Protein AF-A0A496QQC3-F1 (afdb_monomer_lite)

Secondary structure (DSSP, 8-state):
-B-TTT--B--TT-SB-TTT--BSS--EE-TTT-PEEPTT-SB-TTT--B-SS-------------SSSHHHHHHHHHHHHHHHHHHHHHHTTS--------------------------HHHHHHHTTBB-TTSS--SBTTT----STT-HHHHHHHHHHHHHTT--HHHHHHHHHHHH--B---

Radius of gyration: 29.33 Å; chains: 1; bounding box: 50×49×90 Å

Structure (mmCIF, N/CA/C/O backbone):
data_AF-A0A496QQC3-F1
#
_entry.id   AF-A0A496QQC3-F1
#
loop_
_atom_site.group_PDB
_atom_site.id
_atom_site.type_symbol
_atom_site.label_atom_id
_atom_site.label_alt_id
_atom_site.label_comp_id
_atom_site.label_asym_id
_atom_site.label_entity_id
_atom_site.label_seq_id
_atom_site.pdbx_PDB_ins_code
_atom_site.Cartn_x
_atom_site.Cartn_y
_atom_site.Cartn_z
_atom_site.occupancy
_atom_site.B_iso_or_equiv
_atom_site.auth_seq_id
_atom_site.auth_comp_id
_atom_site.auth_asym_id
_atom_site.auth_atom_id
_atom_site.pdbx_PDB_model_num
ATOM 1 N N . MET A 1 1 ? 17.497 4.041 -35.145 1.00 81.69 1 MET A N 1
ATOM 2 C CA . MET A 1 1 ? 17.771 4.642 -33.819 1.00 81.69 1 MET A CA 1
ATOM 3 C C . MET A 1 1 ? 19.044 4.068 -33.201 1.00 81.69 1 MET A C 1
ATOM 5 O O . MET A 1 1 ? 19.323 2.887 -33.373 1.00 81.69 1 MET A O 1
ATOM 9 N N . LYS A 1 2 ? 19.831 4.883 -32.488 1.00 88.06 2 LYS A N 1
ATOM 10 C CA . LYS A 1 2 ? 21.071 4.438 -31.827 1.00 88.06 2 LYS A CA 1
ATOM 11 C C . LYS A 1 2 ? 20.763 3.834 -30.452 1.00 88.06 2 LYS A C 1
ATOM 13 O O . LYS A 1 2 ? 20.045 4.443 -29.661 1.00 88.06 2 LYS A O 1
ATOM 18 N N . CYS A 1 3 ? 21.299 2.650 -30.162 1.00 87.31 3 CYS A N 1
ATOM 19 C CA . CYS A 1 3 ? 21.164 2.016 -28.854 1.00 87.31 3 CYS A CA 1
ATOM 20 C C . CYS A 1 3 ? 21.903 2.841 -27.793 1.00 87.31 3 CYS A C 1
ATOM 22 O O . CYS A 1 3 ? 23.097 3.098 -27.933 1.00 87.31 3 CYS A O 1
ATOM 24 N N . LYS A 1 4 ? 21.219 3.214 -26.706 1.00 83.56 4 LYS A N 1
ATOM 25 C CA . LYS A 1 4 ? 21.826 3.975 -25.599 1.00 83.56 4 LYS A CA 1
ATOM 26 C C . LYS A 1 4 ? 22.771 3.144 -24.724 1.00 83.56 4 LYS A C 1
ATOM 28 O O . LYS A 1 4 ? 23.543 3.721 -23.974 1.00 83.56 4 LYS A O 1
ATOM 33 N N . HIS A 1 5 ? 22.704 1.814 -24.814 1.00 85.00 5 HIS A N 1
ATOM 34 C CA . HIS A 1 5 ? 23.526 0.914 -24.004 1.00 85.00 5 HIS A CA 1
ATOM 35 C C . HIS A 1 5 ? 24.844 0.524 -24.675 1.00 85.00 5 HIS A C 1
ATOM 37 O O . HIS A 1 5 ? 25.868 0.509 -24.011 1.00 85.00 5 HIS A O 1
ATOM 43 N N . CYS A 1 6 ? 24.828 0.198 -25.972 1.00 90.88 6 CYS A N 1
ATOM 44 C 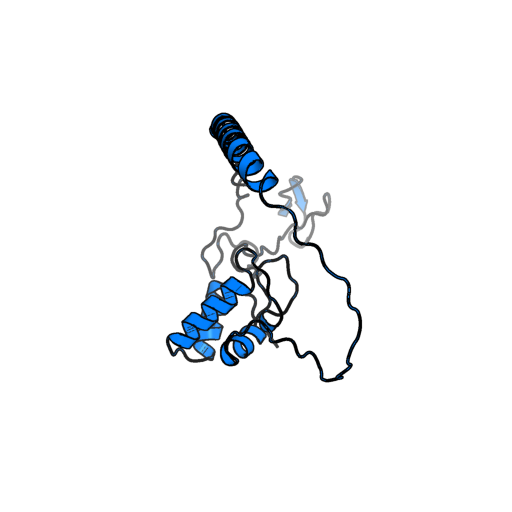CA . CYS A 1 6 ? 26.021 -0.275 -26.691 1.00 90.88 6 CYS A CA 1
ATOM 45 C C . CYS A 1 6 ? 26.372 0.566 -27.926 1.00 90.88 6 CYS A C 1
ATOM 47 O O . CYS A 1 6 ? 27.288 0.227 -28.662 1.00 90.88 6 CYS A O 1
ATOM 49 N N . GLY A 1 7 ? 25.613 1.626 -28.221 1.00 89.88 7 GLY A N 1
ATOM 50 C CA . GLY A 1 7 ? 25.891 2.523 -29.344 1.00 89.88 7 GLY A CA 1
ATOM 51 C C . GLY A 1 7 ? 25.537 1.987 -30.736 1.00 89.88 7 GLY A C 1
ATOM 52 O O . GLY A 1 7 ? 25.603 2.753 -31.693 1.00 89.88 7 GLY A O 1
ATOM 53 N N . THR A 1 8 ? 25.118 0.726 -30.875 1.00 95.56 8 THR A N 1
ATOM 54 C CA . THR A 1 8 ? 24.757 0.130 -32.172 1.00 95.56 8 THR A CA 1
ATOM 55 C C . THR A 1 8 ? 23.586 0.864 -32.830 1.00 95.56 8 THR A C 1
ATOM 57 O O . THR A 1 8 ? 22.586 1.182 -32.180 1.00 95.56 8 THR A O 1
ATOM 60 N N . ILE A 1 9 ? 23.687 1.107 -34.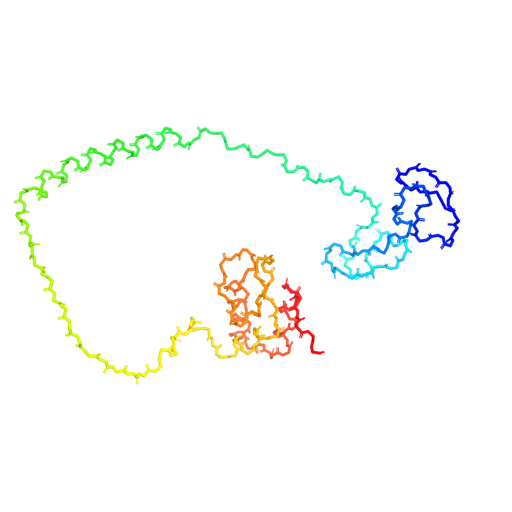137 1.00 94.12 9 ILE A N 1
ATOM 61 C CA . ILE A 1 9 ? 22.604 1.675 -34.946 1.00 94.12 9 ILE A CA 1
ATOM 62 C C . ILE A 1 9 ? 21.625 0.554 -35.315 1.00 94.12 9 ILE A C 1
ATOM 64 O O . ILE A 1 9 ? 21.993 -0.437 -35.946 1.00 94.12 9 ILE A O 1
ATOM 68 N N . ASN A 1 10 ? 20.375 0.720 -34.896 1.00 91.31 10 ASN A N 1
ATOM 69 C CA . ASN A 1 10 ? 19.265 -0.196 -35.144 1.00 91.31 10 ASN A CA 1
ATOM 70 C C . ASN A 1 10 ? 18.215 0.468 -36.043 1.00 91.31 10 ASN A C 1
ATOM 72 O O . ASN A 1 10 ? 18.197 1.699 -36.174 1.00 91.31 10 ASN A O 1
ATOM 76 N N . SER A 1 11 ? 17.324 -0.322 -36.635 1.00 89.88 11 SER A N 1
ATOM 77 C CA . SER A 1 11 ? 16.169 0.184 -37.378 1.00 89.88 11 SER A CA 1
ATOM 78 C C . SER A 1 11 ? 15.200 0.919 -36.445 1.00 89.88 11 SER A C 1
ATOM 80 O O . SER A 1 11 ? 15.203 0.718 -35.232 1.00 89.88 11 SER A O 1
ATOM 82 N N . SER A 1 12 ? 14.368 1.809 -36.987 1.00 77.44 12 SER A N 1
ATOM 83 C CA . SER A 1 12 ? 13.296 2.469 -36.222 1.00 77.44 12 SER A CA 1
ATOM 84 C C . SER A 1 12 ? 12.167 1.511 -35.820 1.00 77.44 12 SER A C 1
ATOM 86 O O . SER A 1 12 ? 11.392 1.839 -34.927 1.00 77.44 12 SER A O 1
ATOM 88 N N . LYS A 1 13 ? 12.085 0.335 -36.457 1.00 80.19 13 LYS A N 1
ATOM 89 C CA . LYS A 1 13 ? 11.091 -0.713 -36.170 1.00 80.19 13 LYS A CA 1
ATOM 90 C C . LYS A 1 13 ? 11.559 -1.727 -35.114 1.00 80.19 13 LYS A C 1
ATOM 92 O O . LYS A 1 13 ? 10.750 -2.514 -34.628 1.00 80.19 13 LYS A O 1
ATOM 97 N N . ASP A 1 14 ? 12.842 -1.717 -34.751 1.00 81.81 14 ASP A N 1
ATOM 98 C CA . ASP A 1 14 ? 13.416 -2.715 -33.848 1.00 81.81 14 ASP A CA 1
ATOM 99 C C . ASP A 1 14 ? 12.979 -2.454 -32.399 1.00 81.81 14 ASP A C 1
ATOM 101 O O . ASP A 1 14 ? 13.198 -1.375 -31.846 1.00 81.81 14 ASP A O 1
ATOM 105 N N . ARG A 1 15 ? 12.384 -3.464 -31.750 1.00 80.94 15 ARG A N 1
ATOM 106 C CA . ARG A 1 15 ? 12.013 -3.389 -30.323 1.00 80.94 15 ARG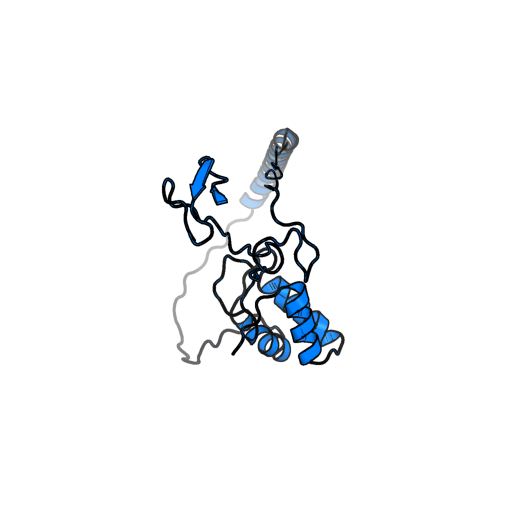 A CA 1
ATOM 107 C C . ARG A 1 15 ? 13.206 -3.598 -29.390 1.00 80.94 15 ARG A C 1
ATOM 109 O O . ARG A 1 15 ? 13.223 -3.036 -28.295 1.00 80.94 15 ARG A O 1
ATOM 116 N N . TYR A 1 16 ? 14.209 -4.351 -29.836 1.00 88.81 16 TYR A N 1
ATOM 117 C CA . TYR A 1 16 ? 15.415 -4.704 -29.087 1.00 88.81 16 TYR A CA 1
ATOM 118 C C . TYR A 1 16 ? 16.659 -4.456 -29.934 1.00 88.81 16 TYR A C 1
ATOM 120 O O . TYR A 1 16 ? 16.610 -4.494 -31.160 1.00 88.81 16 TYR A O 1
ATOM 128 N N . CYS A 1 17 ? 17.782 -4.176 -29.280 1.00 92.06 17 CYS A N 1
ATOM 129 C CA . CYS A 1 17 ? 19.044 -3.936 -29.956 1.00 92.06 17 CYS A CA 1
ATOM 130 C C . CYS A 1 17 ? 19.554 -5.237 -30.571 1.00 92.06 17 CYS A C 1
ATOM 132 O O . CYS A 1 17 ? 19.789 -6.199 -29.843 1.00 92.06 17 CYS A O 1
ATOM 134 N N . LYS A 1 18 ? 19.823 -5.230 -31.878 1.00 94.44 18 LYS A N 1
ATOM 135 C CA . LYS A 1 18 ? 20.334 -6.398 -32.610 1.00 94.44 18 LYS A CA 1
ATOM 136 C C . LYS A 1 18 ? 21.712 -6.885 -32.147 1.00 94.44 18 LYS A C 1
ATOM 138 O O . LYS A 1 18 ? 22.118 -7.975 -32.509 1.00 94.44 18 LYS A O 1
ATOM 143 N N . ASN A 1 19 ? 22.436 -6.063 -31.385 1.00 95.19 19 ASN A N 1
ATOM 144 C CA . ASN A 1 19 ? 23.765 -6.397 -30.874 1.00 95.19 19 ASN A CA 1
ATOM 145 C C . ASN A 1 19 ? 23.748 -6.802 -29.392 1.00 95.19 19 ASN A C 1
ATOM 147 O O . ASN A 1 19 ? 24.321 -7.813 -29.024 1.00 95.19 19 ASN A O 1
ATOM 151 N N . CYS A 1 20 ? 23.088 -6.029 -28.521 1.00 91.38 20 CYS A N 1
ATOM 152 C CA . CYS A 1 20 ? 23.134 -6.268 -27.070 1.00 91.38 20 CYS A CA 1
ATOM 153 C C . CYS A 1 20 ? 21.829 -6.809 -26.466 1.00 91.38 20 CYS A C 1
ATOM 155 O O . CYS A 1 20 ? 21.738 -6.941 -25.247 1.00 91.38 20 CYS A O 1
ATOM 157 N N . GLY A 1 21 ? 20.787 -7.027 -27.273 1.00 86.75 21 GLY A N 1
ATOM 158 C CA . GLY A 1 21 ? 19.497 -7.578 -26.839 1.00 86.75 21 GLY A CA 1
ATOM 159 C C . GLY A 1 21 ? 18.640 -6.662 -25.956 1.00 86.75 21 GLY A C 1
ATOM 160 O O . GLY A 1 21 ? 17.491 -6.982 -25.674 1.00 86.75 21 GLY A O 1
ATOM 161 N N . LYS A 1 22 ? 19.145 -5.499 -25.520 1.00 83.1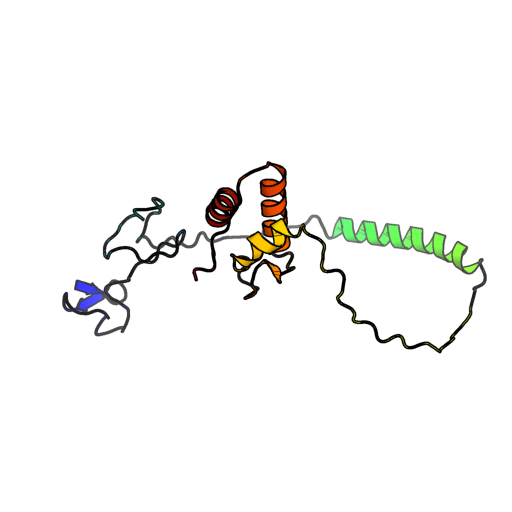9 22 LYS A N 1
ATOM 162 C CA . LYS A 1 22 ? 18.392 -4.577 -24.651 1.00 83.19 22 LYS A CA 1
ATOM 163 C C . LYS A 1 22 ? 17.268 -3.860 -25.411 1.00 83.19 22 LYS A C 1
ATOM 165 O O . LYS A 1 22 ? 17.462 -3.518 -26.581 1.00 83.19 22 LYS A O 1
ATOM 170 N N . PRO A 1 23 ? 16.119 -3.585 -24.767 1.00 83.00 23 PRO A N 1
ATOM 171 C CA . PRO A 1 23 ? 14.994 -2.919 -25.412 1.00 83.00 23 PRO A CA 1
ATOM 172 C C . PRO A 1 23 ? 15.384 -1.515 -25.880 1.00 83.00 23 PRO A C 1
ATOM 174 O O . PRO A 1 23 ? 15.985 -0.731 -25.146 1.00 83.00 23 PRO A O 1
ATOM 177 N N . LEU A 1 24 ? 15.041 -1.206 -27.125 1.00 81.31 24 LEU A N 1
ATOM 178 C CA . LEU A 1 24 ? 15.293 0.086 -27.760 1.00 81.31 24 LEU A CA 1
ATOM 179 C C . LEU A 1 24 ? 14.198 1.097 -27.414 1.00 81.31 24 LEU A C 1
ATOM 181 O O . LEU A 1 24 ? 14.491 2.269 -27.174 1.00 81.31 24 LEU A O 1
ATOM 185 N N . SER A 1 25 ? 12.965 0.612 -27.294 1.00 69.62 25 SER A N 1
ATOM 186 C CA . SER A 1 25 ? 11.818 1.363 -26.796 1.00 69.62 25 SER A CA 1
ATOM 187 C C . SER A 1 25 ? 11.451 0.819 -25.426 1.00 69.62 25 SER A C 1
ATOM 189 O O . SER A 1 25 ? 10.653 -0.109 -25.302 1.00 69.62 25 SER A O 1
ATOM 191 N N . ALA A 1 26 ? 12.061 1.372 -24.379 1.00 64.06 26 ALA A N 1
ATOM 192 C CA . ALA A 1 26 ? 11.583 1.124 -23.030 1.00 64.06 26 ALA A CA 1
ATOM 193 C C . ALA A 1 26 ? 10.151 1.669 -22.953 1.00 64.06 26 ALA A C 1
ATOM 195 O O . ALA A 1 26 ? 9.948 2.881 -23.001 1.00 64.06 26 ALA A O 1
ATOM 196 N N . LYS A 1 27 ? 9.153 0.781 -22.870 1.00 63.38 27 LYS A N 1
ATOM 197 C CA . LYS A 1 27 ? 7.876 1.132 -22.247 1.00 63.38 27 LYS A CA 1
ATOM 198 C C . LYS A 1 27 ? 8.249 1.635 -20.864 1.00 63.38 27 LYS A C 1
ATOM 200 O O . LYS A 1 27 ? 8.740 0.860 -20.046 1.00 63.38 27 LYS A O 1
ATOM 205 N N . VAL A 1 28 ? 8.174 2.946 -20.664 1.00 68.81 28 VAL A N 1
ATOM 206 C CA . VAL A 1 28 ? 8.653 3.518 -19.417 1.00 68.81 28 VAL A CA 1
ATOM 207 C C . VAL A 1 28 ? 7.508 3.490 -18.438 1.00 68.81 28 VAL A C 1
ATOM 209 O O . VAL A 1 28 ? 6.503 4.166 -18.620 1.00 68.81 28 VAL A O 1
ATOM 212 N N . THR A 1 29 ? 7.657 2.674 -17.413 1.00 75.94 29 THR A N 1
ATOM 213 C CA . THR A 1 29 ? 6.704 2.627 -16.320 1.00 75.94 29 THR A CA 1
ATOM 214 C C . THR A 1 29 ? 7.006 3.765 -15.355 1.00 75.94 29 THR A C 1
ATOM 216 O O . THR A 1 29 ? 8.160 3.974 -14.975 1.00 75.94 29 THR A O 1
ATOM 219 N N . CYS A 1 30 ? 5.985 4.529 -14.971 1.00 80.19 30 CYS A N 1
ATOM 220 C CA . CYS A 1 30 ? 6.162 5.575 -13.971 1.00 80.19 30 CYS A CA 1
ATOM 221 C C . CYS A 1 30 ? 6.551 4.939 -12.624 1.00 80.19 30 CYS A C 1
ATOM 223 O O . CYS A 1 30 ? 5.792 4.104 -12.139 1.00 80.19 30 CYS A O 1
ATOM 225 N N . PRO A 1 31 ? 7.659 5.334 -11.970 1.00 75.56 31 PRO A N 1
ATOM 226 C CA . PRO A 1 31 ? 8.056 4.741 -10.690 1.00 75.56 31 PRO A CA 1
ATOM 227 C C . PRO A 1 31 ? 7.033 5.009 -9.579 1.00 75.56 31 PRO A C 1
ATOM 229 O O . PRO A 1 31 ? 6.880 4.192 -8.683 1.00 75.56 31 PRO A O 1
ATOM 232 N N . ASN A 1 32 ? 6.306 6.126 -9.668 1.00 76.19 32 ASN A N 1
ATOM 233 C CA . ASN A 1 32 ? 5.337 6.521 -8.648 1.00 76.19 32 ASN A CA 1
ATOM 234 C C . ASN A 1 32 ? 3.946 5.894 -8.851 1.00 76.19 32 ASN A C 1
ATOM 236 O O . ASN A 1 32 ? 3.244 5.591 -7.903 1.00 76.19 32 ASN A O 1
ATOM 240 N N . TRP A 1 33 ? 3.540 5.683 -10.107 1.00 76.12 33 TRP A N 1
ATOM 241 C CA . TRP A 1 33 ? 2.160 5.304 -10.448 1.00 76.12 33 TRP A CA 1
ATOM 242 C C . TRP A 1 33 ? 2.057 3.950 -11.153 1.00 76.12 33 TRP A C 1
ATOM 244 O O . TRP A 1 33 ? 0.968 3.517 -11.509 1.00 76.12 33 TRP A O 1
ATOM 254 N N . LYS A 1 34 ? 3.202 3.316 -11.437 1.00 80.25 34 LYS A N 1
ATOM 255 C CA . LYS A 1 34 ? 3.371 2.027 -12.127 1.00 80.25 34 LYS A CA 1
ATOM 256 C C . LYS A 1 34 ? 2.611 1.866 -13.459 1.00 80.25 34 LYS A C 1
ATOM 258 O O . LYS A 1 34 ? 2.612 0.786 -14.042 1.00 80.25 34 LYS A O 1
ATOM 263 N N . LYS A 1 35 ? 2.041 2.943 -14.015 1.00 75.25 35 LYS A N 1
ATOM 264 C CA . LYS A 1 35 ? 1.421 2.944 -15.346 1.00 75.25 35 LYS A CA 1
ATOM 265 C C . LYS A 1 35 ? 2.466 3.054 -16.447 1.00 75.25 35 LYS A C 1
ATOM 267 O O . LYS A 1 35 ? 3.456 3.781 -16.325 1.00 75.25 35 LYS A O 1
ATOM 272 N N . THR A 1 36 ? 2.212 2.333 -17.535 1.00 78.31 36 THR A N 1
ATOM 273 C CA . THR A 1 36 ? 3.017 2.403 -18.756 1.00 78.31 36 THR A CA 1
ATOM 274 C C . THR A 1 36 ? 2.801 3.760 -19.416 1.00 78.31 36 THR A C 1
ATOM 276 O O . THR A 1 36 ? 1.675 4.107 -19.764 1.00 78.31 36 THR A O 1
ATOM 279 N N . LEU A 1 37 ? 3.875 4.524 -19.592 1.00 76.38 37 LEU A N 1
ATOM 280 C CA . LEU A 1 37 ? 3.842 5.814 -20.269 1.00 76.38 37 LEU A CA 1
ATOM 281 C C . LEU A 1 37 ? 4.082 5.651 -21.774 1.00 76.38 37 LEU A C 1
ATOM 283 O O . LEU A 1 37 ? 4.788 4.721 -22.193 1.00 76.38 37 LEU A O 1
ATOM 287 N N . PRO A 1 38 ? 3.543 6.571 -22.596 1.00 66.75 38 PRO A N 1
ATOM 288 C CA . PRO A 1 38 ? 3.819 6.574 -24.019 1.00 66.75 38 PRO A CA 1
ATOM 289 C C . PRO A 1 38 ? 5.326 6.741 -24.288 1.00 66.75 38 PRO A C 1
ATOM 291 O O . PRO A 1 38 ? 6.041 7.406 -23.522 1.00 66.75 38 PRO A O 1
ATOM 294 N N . PRO A 1 39 ? 5.838 6.128 -25.368 1.00 65.06 39 PRO A N 1
ATOM 295 C CA . PRO A 1 39 ? 7.254 6.181 -25.707 1.00 65.06 39 PRO A CA 1
ATOM 296 C C . PRO A 1 39 ? 7.703 7.634 -25.924 1.00 65.06 39 PRO A C 1
ATOM 298 O O . PRO A 1 39 ? 7.073 8.385 -26.658 1.00 65.06 39 PRO A O 1
ATOM 301 N N . GLY A 1 40 ? 8.805 8.033 -25.279 1.00 65.94 40 GLY A N 1
ATOM 302 C CA . GLY A 1 40 ? 9.370 9.386 -25.403 1.00 65.94 40 GLY A CA 1
ATOM 303 C C . GLY A 1 40 ? 8.898 10.407 -24.358 1.00 65.94 40 GLY A C 1
ATOM 304 O O . GLY A 1 40 ? 9.369 11.545 -24.376 1.00 65.94 40 GLY A O 1
ATOM 305 N N . SER A 1 41 ? 8.036 10.013 -23.417 1.00 70.19 41 SER A N 1
ATOM 306 C CA . SER A 1 41 ? 7.589 10.875 -22.314 1.00 70.19 41 SER A CA 1
ATOM 307 C C . SER A 1 41 ? 8.763 11.331 -21.434 1.00 70.19 41 SER A C 1
ATOM 309 O O . SER A 1 41 ? 9.449 10.506 -20.833 1.00 70.19 41 SER A O 1
ATOM 311 N N . LYS A 1 42 ? 8.989 12.651 -21.334 1.00 74.56 42 LYS A N 1
ATOM 312 C CA . LYS A 1 42 ? 9.982 13.259 -20.416 1.00 74.56 42 LYS A CA 1
ATOM 313 C C . LYS A 1 42 ? 9.456 13.396 -18.982 1.00 74.56 42 LYS A C 1
ATOM 315 O O . LYS A 1 42 ? 10.240 13.567 -18.050 1.00 74.56 42 LYS A O 1
ATOM 320 N N . PHE A 1 43 ? 8.137 13.347 -18.819 1.00 83.00 43 PHE A N 1
ATOM 321 C CA . PHE A 1 43 ? 7.415 13.497 -17.561 1.00 83.00 43 PHE A CA 1
ATOM 322 C C . PHE A 1 43 ? 6.197 12.568 -17.570 1.00 83.00 43 PHE A C 1
ATOM 324 O O . PHE A 1 43 ? 5.675 12.253 -18.639 1.00 83.00 43 PHE A O 1
ATOM 331 N N . CYS A 1 44 ? 5.745 12.131 -16.399 1.00 84.56 44 CYS A N 1
ATOM 332 C CA . CYS A 1 44 ? 4.481 11.420 -16.253 1.00 84.56 44 CYS A CA 1
ATOM 333 C C . CYS A 1 44 ? 3.315 12.407 -16.368 1.00 84.56 44 CYS A C 1
ATOM 335 O O . CYS A 1 44 ? 3.225 13.334 -15.566 1.00 84.56 44 CYS A O 1
ATOM 337 N N . SER A 1 45 ? 2.398 12.182 -17.309 1.00 80.75 45 SER A N 1
ATOM 338 C CA . SER A 1 45 ? 1.226 13.046 -17.517 1.00 80.75 45 SER A CA 1
ATOM 339 C C . SER A 1 45 ? 0.230 13.037 -16.355 1.00 80.75 45 SER A C 1
ATOM 341 O O . SER A 1 45 ? -0.626 13.906 -16.297 1.00 80.75 45 SER A O 1
ATOM 343 N N . ASN A 1 46 ? 0.329 12.062 -15.447 1.00 81.56 46 ASN A N 1
ATOM 344 C CA . ASN A 1 46 ? -0.602 11.923 -14.331 1.00 81.56 46 ASN A CA 1
ATOM 345 C C . ASN A 1 46 ? -0.049 12.430 -12.990 1.00 81.56 46 ASN A C 1
ATOM 347 O O . ASN A 1 46 ? -0.796 12.970 -12.191 1.00 81.56 46 ASN A O 1
ATOM 351 N N . CYS A 1 47 ? 1.253 12.263 -12.725 1.00 82.88 47 CYS A N 1
ATOM 352 C CA . CYS A 1 47 ? 1.868 12.655 -11.446 1.00 82.88 47 CYS A CA 1
ATOM 353 C C . CYS A 1 47 ? 3.022 13.663 -11.585 1.00 82.88 47 CYS A C 1
ATOM 355 O O . CYS A 1 47 ? 3.671 13.996 -10.598 1.00 82.88 47 CYS A O 1
ATOM 357 N N . GLY A 1 48 ? 3.362 14.095 -12.804 1.00 82.06 48 GLY A N 1
ATOM 358 C CA . GLY A 1 48 ? 4.410 15.090 -13.065 1.00 82.06 48 GLY A CA 1
ATOM 359 C C . GLY A 1 48 ? 5.859 14.606 -12.890 1.00 82.06 48 GLY A C 1
ATOM 360 O O . GLY A 1 48 ? 6.795 15.351 -13.185 1.00 82.06 48 GLY A O 1
ATOM 361 N N . THR A 1 49 ? 6.091 13.363 -12.450 1.00 82.56 49 THR A N 1
ATOM 362 C CA . THR A 1 49 ? 7.445 12.827 -12.212 1.00 82.56 49 THR A CA 1
ATOM 363 C C . THR A 1 49 ? 8.284 12.821 -13.493 1.00 82.56 49 THR A C 1
ATOM 365 O O . THR A 1 49 ? 7.831 12.329 -14.523 1.00 82.56 49 THR A O 1
ATOM 368 N N . LYS A 1 50 ? 9.522 13.335 -13.436 1.00 79.88 50 LYS A N 1
ATOM 369 C CA . LYS A 1 50 ? 10.483 13.324 -14.555 1.00 79.88 50 LYS A CA 1
ATOM 370 C C . LYS A 1 50 ? 10.931 11.903 -14.887 1.00 79.88 50 LYS A C 1
ATOM 372 O O . LYS A 1 50 ? 11.341 11.151 -14.008 1.00 79.88 50 LYS A O 1
ATOM 377 N N . ILE A 1 51 ? 10.933 11.576 -16.171 1.00 75.56 51 ILE A N 1
ATOM 378 C CA . ILE A 1 51 ? 11.236 10.254 -16.705 1.00 75.56 51 ILE A CA 1
ATOM 379 C C . ILE A 1 51 ? 12.402 10.373 -17.693 1.00 75.56 51 ILE A C 1
ATOM 381 O O . ILE A 1 51 ? 12.410 11.240 -18.564 1.00 75.56 51 ILE A O 1
ATOM 385 N N . GLY A 1 52 ? 13.406 9.502 -17.569 1.00 64.62 52 GLY A N 1
ATOM 386 C CA . GLY A 1 52 ? 14.458 9.375 -18.586 1.00 64.62 52 GLY A CA 1
ATOM 387 C C . GLY A 1 52 ? 15.776 10.109 -18.324 1.00 64.62 52 GLY A C 1
ATOM 388 O O . GLY A 1 52 ? 16.602 10.188 -19.233 1.00 64.62 52 GLY A O 1
ATOM 389 N N . LYS A 1 53 ? 16.036 10.578 -17.100 1.00 49.38 53 LYS A N 1
ATOM 390 C CA . LYS A 1 53 ? 17.424 10.693 -16.623 1.00 49.38 53 LYS A CA 1
ATOM 391 C C . LYS A 1 53 ? 17.707 9.469 -15.754 1.00 49.38 53 LYS A C 1
ATOM 393 O O . LYS A 1 53 ? 16.801 9.090 -15.010 1.00 49.38 53 LYS A O 1
ATOM 398 N N . PRO A 1 54 ? 18.896 8.838 -15.828 1.00 45.94 54 PRO A N 1
ATOM 399 C CA . PRO A 1 54 ? 19.304 7.961 -14.746 1.00 45.94 54 PRO A CA 1
ATOM 400 C C . PRO A 1 54 ? 19.231 8.836 -13.502 1.00 45.94 54 PRO A C 1
ATOM 402 O O . PRO A 1 54 ? 19.972 9.814 -13.378 1.00 45.94 54 PRO A O 1
ATOM 405 N N . VAL A 1 55 ? 18.253 8.559 -12.640 1.00 46.34 55 VAL A N 1
ATOM 406 C CA . VAL A 1 55 ? 18.322 9.011 -11.263 1.00 46.34 55 VAL A CA 1
ATOM 407 C C . VAL A 1 55 ? 19.634 8.396 -10.826 1.00 46.34 55 VAL A C 1
ATOM 409 O O . VAL A 1 55 ? 19.729 7.172 -10.728 1.00 46.34 55 VAL A O 1
ATOM 412 N N . LYS A 1 56 ? 20.692 9.216 -10.734 1.00 40.75 56 LYS A N 1
ATOM 413 C CA . LYS A 1 56 ? 21.858 8.826 -9.959 1.00 40.75 56 LYS A CA 1
ATOM 414 C C . LYS A 1 56 ? 21.231 8.352 -8.671 1.00 40.75 56 LYS A C 1
ATOM 416 O O . LYS A 1 56 ? 20.522 9.145 -8.047 1.00 40.75 56 LYS A O 1
ATOM 421 N N . ALA A 1 57 ? 21.346 7.046 -8.420 1.00 41.25 57 ALA A N 1
ATOM 422 C CA . ALA A 1 57 ? 20.896 6.444 -7.189 1.00 41.25 57 ALA A CA 1
ATOM 423 C C . ALA A 1 57 ? 21.298 7.444 -6.121 1.00 41.25 57 ALA A C 1
ATOM 425 O O . ALA A 1 57 ? 22.459 7.868 -6.103 1.00 41.25 57 ALA A O 1
ATOM 426 N N . HIS A 1 58 ? 20.311 7.955 -5.384 1.00 44.47 58 HIS A N 1
ATOM 427 C CA . HIS A 1 58 ? 20.622 8.729 -4.208 1.00 44.47 58 HIS A CA 1
ATOM 428 C C . HIS A 1 58 ? 21.329 7.722 -3.328 1.00 44.47 58 HIS A C 1
ATOM 430 O O . HIS A 1 58 ? 20.715 6.859 -2.705 1.00 44.47 58 HIS A O 1
ATOM 436 N N . GLU A 1 59 ? 22.642 7.760 -3.467 1.00 44.16 59 GLU A N 1
ATOM 437 C CA . GLU A 1 59 ? 23.612 7.059 -2.698 1.00 44.16 59 GLU A CA 1
ATOM 438 C C . GLU A 1 59 ? 23.288 7.477 -1.278 1.00 44.16 59 GLU A C 1
ATOM 440 O O . GLU A 1 59 ? 23.606 8.574 -0.822 1.00 44.16 59 GLU A O 1
ATOM 445 N N . SER A 1 60 ? 22.523 6.613 -0.618 1.00 52.41 60 SER A N 1
ATOM 446 C CA . SER A 1 60 ? 22.369 6.541 0.818 1.00 52.41 60 SER A CA 1
ATOM 447 C C . SER A 1 60 ? 23.744 6.194 1.369 1.00 52.41 60 SER A C 1
ATOM 449 O O . SER A 1 60 ? 24.017 5.079 1.812 1.00 52.41 60 SER A O 1
ATOM 451 N N . GLN A 1 61 ? 24.648 7.159 1.251 1.00 54.59 61 GLN A N 1
ATOM 452 C CA . GLN A 1 61 ? 25.945 7.123 1.855 1.00 54.59 61 GLN A CA 1
ATOM 453 C C . GLN A 1 61 ? 25.726 7.395 3.335 1.00 54.59 61 GLN A C 1
ATOM 455 O O . GLN A 1 61 ? 25.371 8.485 3.773 1.00 54.59 61 GLN A O 1
ATOM 460 N N . SER A 1 62 ? 26.037 6.344 4.081 1.00 49.12 62 SER A N 1
ATOM 461 C CA . SER A 1 62 ? 26.674 6.438 5.380 1.00 49.12 62 SER A CA 1
ATOM 462 C C . SER A 1 62 ? 25.745 6.686 6.564 1.00 49.12 62 SER A C 1
ATOM 464 O O . SER A 1 62 ? 25.601 7.780 7.108 1.00 49.12 62 SER A O 1
ATOM 466 N N . ARG A 1 63 ? 25.256 5.556 7.089 1.00 57.69 63 ARG A N 1
ATOM 467 C CA . ARG A 1 63 ? 25.258 5.304 8.533 1.00 57.69 63 ARG A CA 1
ATOM 468 C C . ARG A 1 63 ? 26.523 5.902 9.168 1.00 57.69 63 ARG A C 1
ATOM 470 O O . ARG A 1 63 ? 27.572 5.264 9.177 1.00 57.69 63 ARG A O 1
ATOM 477 N N . LYS A 1 64 ? 26.401 7.049 9.831 1.00 39.69 64 LYS A N 1
ATOM 478 C CA . LYS A 1 64 ? 27.347 7.459 10.875 1.00 39.69 64 LYS A CA 1
ATOM 479 C C . LYS A 1 64 ? 26.737 7.168 12.245 1.00 39.69 64 LYS A C 1
ATOM 481 O O . LYS A 1 64 ? 26.469 8.066 13.028 1.00 39.69 64 LYS A O 1
ATOM 486 N N . LYS A 1 65 ? 26.527 5.882 12.555 1.00 51.50 65 LYS A N 1
ATOM 487 C CA . LYS A 1 65 ? 26.456 5.431 13.956 1.00 51.50 65 LYS A CA 1
ATOM 488 C C . LYS A 1 65 ? 27.894 5.339 14.462 1.00 51.50 65 LYS A C 1
ATOM 490 O O . LYS A 1 65 ? 28.533 4.304 14.312 1.00 51.50 65 LYS A O 1
ATOM 495 N N . ARG A 1 66 ? 28.422 6.432 15.013 1.00 49.44 66 ARG A N 1
ATOM 496 C CA . ARG A 1 66 ? 29.688 6.430 15.756 1.00 49.44 66 ARG A CA 1
ATOM 497 C C . ARG A 1 66 ? 29.415 6.831 17.207 1.00 49.44 66 ARG A C 1
ATOM 499 O O . ARG A 1 66 ? 29.084 7.976 17.470 1.00 49.44 66 ARG A O 1
ATOM 506 N N . GLY A 1 67 ? 29.571 5.866 18.114 1.00 52.06 67 GLY A N 1
ATOM 507 C CA . GLY A 1 67 ? 30.336 6.100 19.343 1.00 52.06 67 GLY A CA 1
ATOM 508 C C . GLY A 1 67 ? 29.648 6.611 20.612 1.00 52.06 67 GLY A C 1
ATOM 509 O O . GLY A 1 67 ? 30.363 7.141 21.444 1.00 52.06 67 GLY A O 1
ATOM 510 N N . VAL A 1 68 ? 28.334 6.450 20.821 1.00 52.75 68 VAL A N 1
ATOM 511 C CA . VAL A 1 68 ? 27.677 6.800 22.114 1.00 52.75 68 VAL A CA 1
ATOM 512 C C . VAL A 1 68 ? 26.778 5.661 22.608 1.00 52.75 68 VAL A C 1
ATOM 514 O O . VAL A 1 68 ? 25.619 5.847 22.956 1.00 52.75 68 VAL A O 1
ATOM 517 N N . ARG A 1 69 ? 27.249 4.415 22.521 1.00 59.81 69 ARG A N 1
ATOM 518 C CA . ARG A 1 69 ? 26.496 3.257 23.041 1.00 59.81 69 ARG A CA 1
ATOM 519 C C . ARG A 1 69 ? 27.352 2.339 23.898 1.00 59.81 69 ARG A C 1
ATOM 521 O O . ARG A 1 69 ? 26.837 1.813 24.867 1.00 59.81 69 ARG A O 1
ATOM 528 N N . THR A 1 70 ? 28.643 2.199 23.612 1.00 57.38 70 THR A N 1
ATOM 529 C CA . THR A 1 70 ? 29.489 1.240 24.332 1.00 57.38 70 THR A CA 1
ATOM 530 C C . THR A 1 70 ? 29.698 1.622 25.803 1.00 57.38 70 THR A C 1
ATOM 532 O O . THR A 1 70 ? 29.442 0.795 26.665 1.00 57.38 70 THR A O 1
ATOM 535 N N . GLU A 1 71 ? 30.034 2.880 26.108 1.00 60.44 71 GLU A N 1
ATOM 536 C CA . GLU A 1 71 ? 30.250 3.347 27.494 1.00 60.44 71 GLU A CA 1
ATOM 537 C C . GLU A 1 71 ? 28.971 3.283 28.350 1.00 60.44 71 GLU A C 1
ATOM 539 O O . GLU A 1 71 ? 28.980 2.759 29.459 1.00 60.44 71 GLU A O 1
ATOM 544 N N . VAL A 1 72 ? 27.828 3.729 27.811 1.00 69.38 72 VAL A N 1
ATOM 545 C CA . VAL A 1 72 ? 26.545 3.713 28.541 1.00 69.38 72 VAL A CA 1
ATOM 546 C C . VAL A 1 72 ? 26.055 2.282 28.791 1.00 69.38 72 VAL A C 1
ATOM 548 O O . VAL A 1 72 ? 25.515 2.006 29.858 1.00 69.38 72 VAL A O 1
ATOM 551 N N . PHE A 1 73 ? 26.276 1.354 27.848 1.00 76.06 73 PHE A N 1
ATOM 552 C CA . PHE A 1 73 ? 25.940 -0.061 28.048 1.00 76.06 73 PHE A CA 1
ATOM 553 C C . PHE A 1 73 ? 26.799 -0.707 29.141 1.00 76.06 73 PHE A C 1
ATOM 555 O O . PHE A 1 73 ? 26.264 -1.463 29.947 1.00 76.06 73 PHE A O 1
ATOM 562 N N . VAL A 1 74 ? 28.098 -0.397 29.207 1.00 79.25 74 VAL A N 1
ATOM 563 C CA . VAL A 1 74 ? 28.983 -0.929 30.257 1.00 79.25 74 VAL A CA 1
ATOM 564 C C . VAL A 1 74 ? 28.578 -0.387 31.629 1.00 79.25 74 VAL A C 1
ATOM 566 O O . VAL A 1 74 ? 28.422 -1.171 32.563 1.00 79.25 74 VAL A O 1
ATOM 569 N N . ILE A 1 75 ? 28.309 0.918 31.742 1.00 78.81 75 ILE A N 1
ATOM 570 C CA . ILE A 1 75 ? 27.850 1.531 32.999 1.00 78.81 75 ILE A CA 1
ATOM 571 C C . ILE A 1 75 ? 26.505 0.931 33.439 1.00 78.81 75 ILE A C 1
ATOM 573 O O . ILE A 1 75 ? 26.352 0.568 34.604 1.00 78.81 75 ILE A O 1
ATOM 577 N N . ALA A 1 76 ? 25.551 0.750 32.520 1.00 78.19 76 ALA A N 1
ATOM 578 C CA . ALA A 1 76 ? 24.258 0.140 32.831 1.00 78.19 76 ALA A CA 1
ATOM 579 C C . ALA A 1 76 ? 24.393 -1.317 33.312 1.00 78.19 76 ALA A C 1
ATOM 581 O O . ALA A 1 76 ? 23.743 -1.696 34.284 1.00 78.19 76 ALA A O 1
ATOM 582 N N . ILE A 1 77 ? 25.264 -2.121 32.686 1.00 82.19 77 ILE A N 1
ATOM 583 C CA . ILE A 1 77 ? 25.528 -3.504 33.116 1.00 82.19 77 ILE A CA 1
ATOM 584 C C . ILE A 1 77 ? 26.133 -3.524 34.524 1.00 82.19 77 ILE A C 1
ATOM 586 O O . ILE A 1 77 ? 25.681 -4.297 35.365 1.00 82.19 77 ILE A O 1
ATOM 590 N N . VAL A 1 78 ? 27.102 -2.652 34.814 1.00 85.38 78 VAL A N 1
ATOM 591 C CA . VAL A 1 78 ? 27.722 -2.574 36.147 1.00 85.38 78 VAL A CA 1
ATOM 592 C C . VAL A 1 78 ? 26.698 -2.168 37.212 1.00 85.38 78 VAL A C 1
ATOM 594 O O . VAL A 1 78 ? 26.641 -2.800 38.265 1.00 85.38 78 VAL A O 1
ATOM 597 N N . VAL A 1 79 ? 25.834 -1.186 36.935 1.00 84.00 79 VAL A N 1
ATOM 598 C CA . VAL A 1 79 ? 24.770 -0.767 37.868 1.00 84.00 79 VAL A CA 1
ATOM 599 C C . VAL A 1 79 ? 23.764 -1.897 38.120 1.00 84.00 79 VAL A C 1
ATOM 601 O O . VAL A 1 79 ? 23.400 -2.142 39.270 1.00 84.00 79 VAL A O 1
ATOM 604 N N . VAL A 1 80 ? 23.356 -2.631 37.079 1.00 83.44 80 VAL A N 1
ATOM 605 C CA . VAL A 1 80 ? 22.444 -3.782 37.213 1.00 83.44 80 VAL A CA 1
ATOM 606 C C . VAL A 1 80 ? 23.087 -4.921 38.004 1.00 83.44 80 VAL A C 1
ATOM 608 O O . VAL A 1 80 ? 22.412 -5.527 38.831 1.00 83.44 80 VAL A O 1
ATOM 611 N N . LEU A 1 81 ? 24.378 -5.203 37.810 1.00 83.19 81 LEU A N 1
ATOM 612 C CA . LEU A 1 81 ? 25.082 -6.246 38.565 1.00 83.19 81 LEU A CA 1
ATOM 613 C C . LEU A 1 81 ? 25.245 -5.878 40.046 1.00 83.19 81 LEU A C 1
ATOM 615 O O . LEU A 1 81 ? 25.047 -6.734 40.908 1.00 83.19 81 LEU A O 1
ATOM 619 N N . LEU A 1 82 ? 25.537 -4.611 40.357 1.00 78.62 82 LEU A N 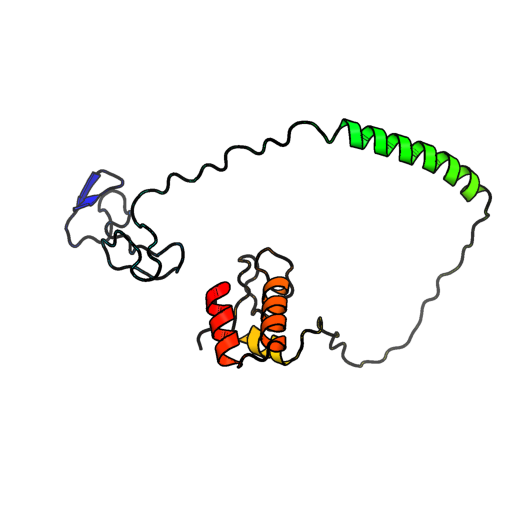1
ATOM 620 C CA . LEU A 1 82 ? 25.626 -4.132 41.741 1.00 78.62 82 LEU A CA 1
ATOM 621 C C . LEU A 1 82 ? 24.260 -4.161 42.447 1.00 78.62 82 LEU A C 1
ATOM 623 O O . LEU A 1 82 ? 24.166 -4.622 43.584 1.00 78.62 82 LEU A O 1
ATOM 627 N N . ALA A 1 83 ? 23.189 -3.743 41.764 1.00 76.19 83 ALA A N 1
ATOM 628 C CA . ALA A 1 83 ? 21.826 -3.838 42.293 1.00 76.19 83 ALA A CA 1
ATOM 629 C C . ALA A 1 83 ? 21.347 -5.299 42.407 1.00 76.19 83 ALA A C 1
ATOM 631 O O . ALA A 1 83 ? 20.685 -5.671 43.377 1.00 76.19 83 ALA A O 1
ATOM 632 N N . GLY A 1 84 ? 21.724 -6.145 41.446 1.00 74.75 84 GLY A N 1
ATOM 633 C CA . GLY A 1 84 ? 21.410 -7.570 41.416 1.00 74.75 84 GLY A CA 1
ATOM 634 C C . GLY A 1 84 ? 22.072 -8.351 42.549 1.00 74.75 84 GLY A C 1
ATOM 635 O O . GLY A 1 84 ? 21.421 -9.205 43.139 1.00 74.75 84 GLY A O 1
ATOM 636 N N . ALA A 1 85 ? 23.314 -8.029 42.923 1.00 71.69 85 ALA A N 1
ATOM 637 C CA . ALA A 1 85 ? 23.988 -8.659 44.062 1.00 71.69 85 ALA A CA 1
ATOM 638 C C . ALA A 1 85 ? 23.297 -8.336 45.402 1.00 71.69 85 ALA A C 1
ATOM 640 O O . ALA A 1 85 ? 23.126 -9.226 46.238 1.00 71.69 85 ALA A O 1
ATOM 641 N N . ALA A 1 86 ? 22.828 -7.094 45.580 1.00 65.94 86 ALA A N 1
ATOM 642 C CA . ALA A 1 86 ? 22.048 -6.694 46.753 1.00 65.94 86 ALA A CA 1
ATOM 643 C C . ALA A 1 86 ? 20.660 -7.366 46.786 1.00 65.94 86 ALA A C 1
ATOM 645 O O . ALA A 1 86 ? 20.225 -7.837 47.836 1.00 65.94 86 ALA A O 1
ATOM 646 N N . GLY A 1 87 ? 19.988 -7.477 45.634 1.00 61.78 87 GLY A N 1
ATOM 647 C CA . GLY A 1 87 ? 18.705 -8.177 45.513 1.00 61.78 87 GLY A CA 1
ATOM 648 C C . GLY A 1 87 ? 18.810 -9.697 45.688 1.00 61.78 87 GLY A C 1
ATOM 649 O O . GLY A 1 87 ? 17.934 -10.307 46.297 1.00 61.78 87 GLY A O 1
ATOM 650 N N . TYR A 1 88 ? 19.896 -10.314 45.214 1.00 71.62 88 TYR A N 1
ATOM 651 C CA . TYR A 1 88 ? 20.132 -11.759 45.314 1.00 71.62 88 TYR A CA 1
ATOM 652 C C . TYR A 1 88 ? 20.368 -12.207 46.761 1.00 71.62 88 TYR A C 1
ATOM 654 O O . TYR A 1 88 ? 19.841 -13.239 47.177 1.00 71.62 88 TYR A O 1
ATOM 662 N N . ALA A 1 89 ? 21.080 -11.401 47.556 1.00 63.44 89 ALA A N 1
ATOM 663 C CA . ALA A 1 89 ? 21.256 -11.657 48.984 1.00 63.44 89 ALA A CA 1
ATOM 664 C C . ALA A 1 89 ? 19.910 -11.669 49.738 1.00 63.44 89 ALA A C 1
ATOM 666 O O . ALA A 1 89 ? 19.687 -12.544 50.572 1.00 63.44 89 ALA A O 1
ATOM 667 N N . ILE A 1 90 ? 18.984 -10.768 49.384 1.00 60.66 90 ILE A N 1
ATOM 668 C CA . ILE A 1 90 ? 17.627 -10.719 49.956 1.00 60.66 90 ILE A CA 1
ATOM 669 C C . ILE A 1 90 ? 16.782 -11.911 49.475 1.00 60.66 90 ILE A C 1
ATOM 671 O O . ILE A 1 90 ? 16.110 -12.554 50.279 1.00 60.66 90 ILE A O 1
ATOM 675 N N . TYR A 1 91 ? 16.843 -12.252 48.185 1.00 64.50 91 TYR A N 1
ATOM 676 C CA . TYR A 1 91 ? 16.078 -13.363 47.604 1.00 64.50 91 TYR A CA 1
ATOM 677 C C . TYR A 1 91 ? 16.491 -14.731 48.166 1.00 64.50 91 TYR A C 1
ATOM 679 O O . TYR A 1 91 ? 15.639 -15.573 48.441 1.00 64.50 91 TYR A O 1
ATOM 687 N N . SER A 1 92 ? 17.788 -14.953 48.404 1.00 66.75 92 SER A N 1
ATOM 688 C CA . SER A 1 92 ? 18.273 -16.216 48.982 1.00 66.75 92 SER A CA 1
ATOM 689 C C . SER A 1 92 ? 17.875 -16.440 50.451 1.00 66.75 92 SER A C 1
ATOM 691 O O . SER A 1 92 ? 18.032 -17.551 50.952 1.00 66.75 92 SER A O 1
ATOM 693 N N . ALA A 1 93 ? 17.324 -15.423 51.128 1.00 57.03 93 ALA A N 1
ATOM 694 C CA . ALA A 1 93 ? 16.804 -15.524 52.493 1.00 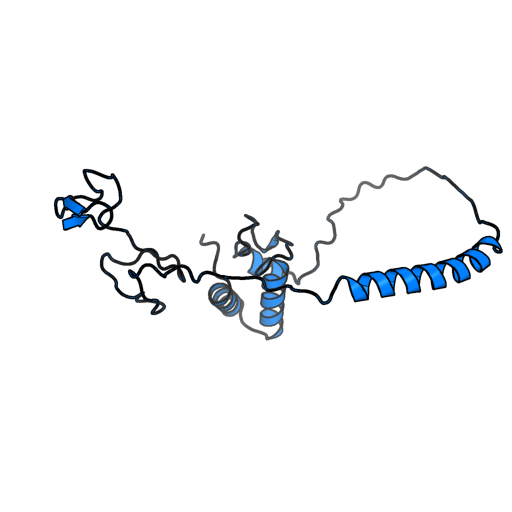57.03 93 ALA A CA 1
ATOM 695 C C . ALA A 1 93 ? 15.305 -15.890 52.552 1.00 57.03 93 ALA A C 1
ATOM 697 O O . ALA A 1 93 ? 14.808 -16.260 53.616 1.00 57.03 93 ALA A O 1
ATOM 698 N N . SER A 1 94 ? 14.582 -15.844 51.427 1.00 53.97 94 SER A N 1
ATOM 699 C CA . SER A 1 94 ? 13.214 -16.362 51.320 1.00 53.97 94 SER A CA 1
ATOM 700 C C . SER A 1 94 ? 13.236 -17.765 50.715 1.00 53.97 94 SER A C 1
ATOM 702 O O . SER A 1 94 ? 13.413 -17.933 49.510 1.00 53.97 94 SER A O 1
ATOM 704 N N . GLY A 1 95 ? 13.083 -18.777 51.574 1.00 45.84 95 GLY A N 1
ATOM 705 C CA . GLY A 1 95 ? 12.955 -20.178 51.183 1.00 45.84 95 GLY A CA 1
ATOM 706 C C . GLY A 1 95 ? 11.892 -20.386 50.100 1.00 45.84 95 GLY A C 1
ATOM 707 O O . GLY A 1 95 ? 10.841 -19.747 50.099 1.00 45.84 95 GLY A O 1
ATOM 708 N N . GLY A 1 96 ? 12.211 -21.274 49.158 1.00 52.12 96 GLY A N 1
ATOM 709 C CA . GLY A 1 96 ? 11.419 -21.527 47.963 1.00 52.12 96 GLY A CA 1
ATOM 710 C C . GLY A 1 96 ? 9.993 -22.009 48.224 1.00 52.12 96 GLY A C 1
ATOM 711 O O . GLY A 1 96 ? 9.688 -22.628 49.241 1.00 52.12 96 GLY A O 1
ATOM 712 N N . PHE A 1 97 ? 9.139 -21.791 47.226 1.00 44.72 97 PHE A N 1
ATOM 713 C CA . PHE A 1 97 ? 7.853 -22.464 47.113 1.00 44.72 97 PHE A CA 1
ATOM 714 C C . PHE A 1 97 ? 7.872 -23.341 45.861 1.00 44.72 97 PHE A C 1
ATOM 716 O O . PHE A 1 97 ? 7.889 -22.852 44.732 1.00 44.72 97 PHE A O 1
ATOM 723 N N . GLY A 1 98 ? 7.949 -24.652 46.081 1.00 48.31 98 GLY A N 1
ATOM 724 C CA . GLY A 1 98 ? 7.687 -25.658 45.058 1.00 48.31 98 GLY A CA 1
ATOM 725 C C . GLY A 1 98 ? 6.192 -25.955 44.913 1.00 48.31 98 GLY A C 1
ATOM 726 O O . GLY A 1 98 ? 5.375 -25.453 45.683 1.00 48.31 98 GLY A O 1
ATOM 727 N N . SER A 1 99 ? 5.897 -26.881 43.990 1.00 46.41 99 SER A N 1
ATOM 728 C CA . SER A 1 99 ? 4.602 -27.517 43.651 1.00 46.41 99 SER A CA 1
ATOM 729 C C . SER A 1 99 ? 3.963 -26.952 42.376 1.00 46.41 99 SER A C 1
ATOM 731 O O . SER A 1 99 ? 3.905 -25.748 42.193 1.00 46.41 99 SER A O 1
ATOM 733 N N . ASN A 1 100 ? 3.407 -27.731 41.451 1.00 46.28 100 ASN A N 1
ATOM 734 C CA . ASN A 1 100 ? 3.326 -29.178 41.275 1.00 46.28 100 ASN A CA 1
ATOM 735 C C . ASN A 1 100 ? 2.850 -29.426 39.834 1.00 46.28 100 ASN A C 1
ATOM 737 O O . ASN A 1 100 ? 2.137 -28.604 39.260 1.00 46.28 100 ASN A O 1
ATOM 741 N N . ARG A 1 101 ? 3.193 -30.582 39.259 1.00 53.34 101 ARG A N 1
ATOM 742 C CA . ARG A 1 101 ? 2.508 -31.089 38.062 1.00 53.34 101 ARG A CA 1
ATOM 743 C C . ARG A 1 101 ? 1.062 -31.446 38.426 1.00 53.34 101 ARG A C 1
ATOM 745 O O . ARG A 1 101 ? 0.836 -32.119 39.427 1.00 53.34 101 ARG A O 1
ATOM 752 N N . SER A 1 102 ? 0.106 -31.108 37.569 1.00 47.81 102 SER A N 1
ATOM 753 C CA . SER A 1 102 ? -1.114 -31.904 37.417 1.00 47.81 102 SER A CA 1
ATOM 754 C C . SER A 1 102 ? -1.648 -31.794 36.001 1.00 47.81 102 SER A C 1
ATOM 756 O O . SER A 1 102 ? -2.012 -30.728 35.515 1.00 47.81 102 SER A O 1
ATOM 758 N N . SER A 1 103 ? -1.625 -32.947 35.348 1.00 54.50 103 SER A N 1
ATOM 759 C CA . SER A 1 103 ? -2.321 -33.250 34.114 1.00 54.50 103 SER A CA 1
ATOM 760 C C . SER A 1 103 ? -3.821 -33.426 34.382 1.00 54.50 103 SER A C 1
ATOM 762 O O . SER A 1 103 ? -4.219 -33.772 35.490 1.00 54.50 103 SER A O 1
ATOM 764 N N . THR A 1 104 ? -4.587 -33.331 33.293 1.00 44.59 104 THR A N 1
ATOM 765 C CA . THR A 1 104 ? -5.918 -33.910 32.998 1.00 44.59 104 THR A CA 1
ATOM 766 C C . THR A 1 104 ? -7.204 -33.057 33.086 1.00 44.59 104 THR A C 1
ATOM 768 O O . THR A 1 104 ? -7.804 -32.918 34.141 1.00 44.59 104 THR A O 1
ATOM 771 N N . LEU A 1 105 ? -7.644 -32.686 31.859 1.00 56.09 105 LEU A N 1
ATOM 772 C CA . LEU A 1 105 ? -8.986 -32.737 31.215 1.00 56.09 105 LEU A CA 1
ATOM 773 C C . LEU A 1 105 ? -10.074 -31.693 31.586 1.00 56.09 105 LEU A C 1
ATOM 775 O O . LEU A 1 105 ? -10.056 -31.209 32.709 1.00 56.09 105 LEU A O 1
ATOM 779 N N . PRO A 1 106 ? -11.035 -31.342 30.678 1.00 53.22 106 PRO A N 1
ATOM 780 C CA . PRO A 1 106 ? -11.577 -32.144 29.567 1.00 53.22 106 PRO A CA 1
ATOM 781 C C . PRO A 1 106 ? -11.677 -31.470 28.179 1.00 53.22 106 PRO A C 1
ATOM 783 O O . PRO A 1 106 ? -11.510 -30.269 27.993 1.00 53.22 106 PRO A O 1
ATOM 786 N N . SER A 1 107 ? -11.984 -32.327 27.203 1.00 57.28 107 SER A N 1
ATOM 787 C CA . SER A 1 107 ? -12.452 -32.012 25.857 1.00 57.28 107 SER A CA 1
ATOM 788 C C . SER A 1 107 ? -13.796 -31.283 25.894 1.00 57.28 107 SER A C 1
ATOM 790 O O . SER A 1 107 ? -14.775 -31.833 26.397 1.00 57.28 107 SER A O 1
ATOM 792 N N . THR A 1 108 ? -13.849 -30.113 25.262 1.00 46.38 108 THR A N 1
ATOM 793 C CA . THR A 1 108 ? -15.051 -29.651 24.567 1.00 46.38 108 THR A CA 1
ATOM 794 C C . THR A 1 108 ? -14.622 -29.233 23.170 1.00 46.38 108 THR A C 1
ATOM 796 O O . THR A 1 108 ? -13.958 -28.217 22.978 1.00 46.38 108 THR A O 1
ATOM 799 N N . ALA A 1 109 ? -14.988 -30.048 22.186 1.00 55.31 109 ALA A N 1
ATOM 800 C CA . ALA A 1 109 ? -14.985 -29.660 20.790 1.00 55.31 109 ALA A CA 1
ATOM 801 C C . ALA A 1 109 ? -16.034 -28.559 20.588 1.00 55.31 109 ALA A C 1
ATOM 803 O O . ALA A 1 109 ? -17.216 -28.840 20.409 1.00 55.31 109 ALA A O 1
ATOM 804 N N . GLN A 1 110 ? -15.590 -27.308 20.632 1.00 47.78 110 GLN A N 1
ATOM 805 C CA . GLN A 1 110 ? -16.252 -26.176 19.998 1.00 47.78 110 GLN A CA 1
ATOM 806 C C . GLN A 1 110 ? -15.157 -25.355 19.319 1.00 47.78 110 GLN A C 1
ATOM 808 O O . GLN A 1 110 ? -14.148 -25.025 19.938 1.00 47.78 110 GLN A O 1
ATOM 813 N N . ASN A 1 111 ? -15.332 -25.135 18.016 1.00 57.69 111 ASN A N 1
ATOM 814 C CA . ASN A 1 111 ? -14.442 -24.401 17.120 1.00 57.69 111 ASN A CA 1
ATOM 815 C C . ASN A 1 111 ? -13.690 -23.256 17.815 1.00 57.69 111 ASN A C 1
ATOM 817 O O . ASN A 1 111 ? -14.338 -22.318 18.284 1.00 57.69 111 ASN A O 1
ATOM 821 N N . PRO A 1 112 ? -12.350 -23.220 17.775 1.00 47.00 112 PRO A N 1
ATOM 822 C CA . PRO A 1 112 ? -11.651 -21.965 17.928 1.00 47.00 112 PRO A CA 1
ATOM 823 C C . PRO A 1 112 ? -11.782 -21.213 16.599 1.00 47.00 112 PRO A C 1
ATOM 825 O O . PRO A 1 112 ? -10.848 -21.146 15.805 1.00 47.00 112 PRO A O 1
ATOM 828 N N . SER A 1 113 ? -12.947 -20.617 16.337 1.00 49.62 113 SER A N 1
ATOM 829 C CA . SER A 1 113 ? -12.936 -19.329 15.647 1.00 49.62 113 SER A CA 1
ATOM 830 C C . SER A 1 113 ? -12.310 -18.359 16.639 1.00 49.62 113 SER A C 1
ATOM 832 O O . SER A 1 113 ? -12.988 -17.760 17.471 1.00 49.62 113 SER A O 1
ATOM 834 N N . THR A 1 114 ? -10.978 -18.347 16.626 1.00 45.97 114 THR A N 1
ATOM 835 C CA . THR A 1 114 ? -10.114 -17.392 17.306 1.00 45.97 114 THR A CA 1
ATOM 836 C C . THR A 1 114 ? -10.760 -16.012 17.209 1.00 45.97 114 THR A C 1
ATOM 838 O O . THR A 1 114 ? -11.189 -15.657 16.108 1.00 45.97 114 THR A O 1
ATOM 841 N N . PRO A 1 115 ? -10.847 -15.218 18.291 1.00 53.75 115 PRO A N 1
ATOM 842 C CA . PRO A 1 115 ? -11.181 -13.812 18.146 1.00 53.75 115 PRO A CA 1
ATOM 843 C C . PRO A 1 115 ? -10.085 -13.207 17.265 1.00 53.75 115 PRO A C 1
ATOM 845 O O . PRO A 1 115 ? -8.950 -13.032 17.715 1.00 53.75 115 PRO A O 1
ATOM 848 N N . LEU A 1 116 ? -10.382 -12.994 15.979 1.00 50.53 116 LEU A N 1
ATOM 849 C CA . LEU A 1 116 ? -9.504 -12.229 15.105 1.00 50.53 116 LEU A CA 1
ATOM 850 C C . LEU A 1 116 ? -9.310 -10.845 15.747 1.00 50.53 116 LEU A C 1
ATOM 852 O O . LEU A 1 116 ? -10.210 -10.359 16.441 1.00 50.53 116 LEU A O 1
ATOM 856 N N . PRO A 1 117 ? -8.132 -10.221 15.581 1.00 55.84 117 PRO A N 1
ATOM 857 C CA . PRO A 1 117 ? -7.859 -8.900 16.132 1.00 55.84 117 PRO A CA 1
ATOM 858 C C . PRO A 1 117 ? -8.927 -7.924 15.630 1.00 55.84 117 PRO A C 1
ATOM 860 O O . PRO A 1 117 ? -9.019 -7.626 14.444 1.00 55.84 117 PRO A O 1
ATOM 863 N N . SER A 1 118 ? -9.773 -7.502 16.568 1.00 65.06 118 SER A N 1
ATOM 864 C CA . SER A 1 118 ? -11.097 -6.941 16.310 1.00 65.06 118 SER A CA 1
ATOM 865 C C . SER A 1 118 ? -11.011 -5.511 15.782 1.00 65.06 118 SER A C 1
ATOM 867 O O . SER A 1 118 ? -11.181 -4.547 16.532 1.00 65.06 118 SER A O 1
ATOM 869 N N . PHE A 1 119 ? -10.782 -5.359 14.481 1.00 83.62 119 PHE A N 1
ATOM 870 C CA . PHE A 1 119 ? -11.249 -4.172 13.773 1.00 83.62 119 PHE A CA 1
ATOM 871 C C . PHE A 1 119 ? -12.773 -4.269 13.596 1.00 83.62 119 PHE A C 1
ATOM 873 O O . PHE A 1 119 ? -13.356 -5.345 13.722 1.00 83.62 119 PHE A O 1
ATOM 880 N N . SER A 1 120 ? -13.459 -3.143 13.381 1.00 88.44 120 SER A N 1
ATOM 881 C CA . SER A 1 120 ? -14.911 -3.198 13.181 1.00 88.44 120 SER A CA 1
ATOM 882 C C . SER A 1 120 ? -15.241 -3.951 11.879 1.00 88.44 120 SER A C 1
ATOM 884 O O . SER A 1 120 ? -14.457 -3.882 10.929 1.00 88.44 120 SER A O 1
ATOM 886 N N . PRO A 1 121 ? -16.409 -4.614 11.774 1.00 90.75 121 PRO A N 1
ATOM 887 C CA . PRO A 1 121 ? -16.784 -5.365 10.570 1.00 90.75 121 PRO A CA 1
ATOM 888 C C . PRO A 1 121 ? -16.724 -4.525 9.286 1.00 90.75 121 PRO A C 1
ATOM 890 O O . PRO A 1 121 ? -16.356 -5.012 8.225 1.00 90.75 121 PRO A O 1
ATOM 893 N N . GLN A 1 122 ? -17.028 -3.230 9.396 1.00 92.75 122 GLN A N 1
ATOM 894 C CA . GLN A 1 122 ? -16.963 -2.280 8.287 1.00 92.75 122 GLN A CA 1
ATOM 895 C C . GLN A 1 122 ? -15.522 -2.014 7.819 1.00 92.75 122 GLN A C 1
ATOM 897 O O . GLN A 1 122 ? -15.280 -1.836 6.627 1.00 92.75 122 GLN A O 1
ATOM 902 N N . VAL A 1 123 ? -14.552 -2.002 8.740 1.00 95.00 123 VAL A N 1
ATOM 903 C CA . VAL A 1 123 ? -13.126 -1.875 8.399 1.00 95.00 123 VAL A CA 1
ATOM 904 C C . VAL A 1 123 ? -12.647 -3.124 7.670 1.00 95.00 123 VAL A C 1
ATOM 906 O O . VAL A 1 123 ? -11.928 -3.003 6.681 1.00 95.00 123 VAL A O 1
ATOM 909 N N . GLU A 1 124 ? -13.064 -4.308 8.121 1.00 93.38 124 GLU A N 1
ATOM 910 C CA . GLU A 1 124 ? -12.728 -5.575 7.462 1.00 93.38 124 GLU A CA 1
ATOM 911 C C . GLU A 1 124 ? -13.354 -5.680 6.067 1.00 93.38 124 GLU A C 1
ATOM 913 O O . GLU A 1 124 ? -12.668 -6.060 5.118 1.00 93.38 124 GLU A O 1
ATOM 918 N N . GLU A 1 125 ? -14.612 -5.258 5.913 1.00 93.69 125 GLU A N 1
ATOM 919 C CA . GLU A 1 125 ? -15.291 -5.234 4.616 1.00 93.69 125 GLU A CA 1
ATOM 920 C C . GLU A 1 125 ? -14.553 -4.342 3.610 1.00 93.69 125 GLU A C 1
ATOM 922 O O . GLU A 1 125 ? -14.314 -4.748 2.475 1.00 93.69 125 GLU A O 1
ATOM 927 N N . ILE A 1 126 ? -14.152 -3.136 4.022 1.00 95.19 126 ILE A N 1
ATOM 928 C CA . ILE A 1 126 ? -13.396 -2.218 3.161 1.00 95.19 126 ILE A CA 1
ATOM 929 C C . ILE A 1 126 ? -11.996 -2.777 2.884 1.00 95.19 126 ILE A C 1
ATOM 931 O O . ILE A 1 126 ? -11.527 -2.718 1.747 1.00 95.19 126 ILE A O 1
ATOM 935 N N . ALA A 1 127 ? -11.337 -3.358 3.888 1.00 95.25 127 ALA A N 1
ATOM 936 C CA . ALA A 1 127 ? -10.016 -3.959 3.734 1.00 95.25 127 ALA A CA 1
ATOM 937 C C . ALA A 1 127 ? -10.008 -5.115 2.719 1.00 95.25 127 ALA A C 1
ATOM 939 O O . ALA A 1 127 ? -9.021 -5.286 2.008 1.00 95.25 127 ALA A O 1
ATOM 940 N N . ALA A 1 128 ? -11.107 -5.858 2.572 1.00 94.94 128 ALA A N 1
ATOM 941 C CA . ALA A 1 128 ? -11.214 -6.944 1.596 1.00 94.94 128 ALA A CA 1
ATOM 942 C C . ALA A 1 128 ? -11.094 -6.480 0.128 1.00 94.94 128 ALA A C 1
ATOM 944 O O . ALA A 1 128 ? -10.902 -7.305 -0.761 1.00 94.94 128 ALA A O 1
ATOM 945 N N . TYR A 1 129 ? -11.164 -5.170 -0.145 1.00 94.50 129 TYR A N 1
ATOM 946 C CA . TYR A 1 129 ? -10.967 -4.596 -1.482 1.00 94.50 129 TYR A CA 1
ATOM 947 C C . TYR A 1 129 ? -9.505 -4.295 -1.821 1.00 94.50 129 TYR A C 1
ATOM 949 O O . TYR A 1 129 ? -9.238 -3.816 -2.924 1.00 94.50 129 TYR A O 1
ATOM 957 N N . PHE A 1 130 ? -8.554 -4.541 -0.920 1.00 94.94 130 PHE A N 1
ATOM 958 C CA . PHE A 1 130 ? -7.153 -4.159 -1.105 1.00 94.94 130 PHE A CA 1
ATOM 959 C C . PHE A 1 130 ? -6.204 -5.324 -0.842 1.00 94.94 130 PHE A C 1
ATOM 961 O O . PHE A 1 130 ? -6.436 -6.151 0.037 1.00 94.94 130 PHE A O 1
ATOM 968 N N . PHE A 1 131 ? -5.090 -5.357 -1.571 1.00 94.12 131 PHE A N 1
ATOM 969 C CA . PHE A 1 131 ? -3.936 -6.159 -1.167 1.00 94.12 131 PHE A CA 1
ATOM 970 C C . PHE A 1 131 ? -3.113 -5.409 -0.122 1.00 94.12 131 PHE A C 1
ATOM 972 O O . PHE A 1 131 ? -3.030 -4.179 -0.154 1.00 94.12 131 PHE A O 1
ATOM 979 N N . CYS A 1 132 ? -2.466 -6.146 0.781 1.00 94.00 132 CYS A N 1
ATOM 980 C CA . CYS A 1 132 ? -1.537 -5.549 1.733 1.00 94.00 132 CYS A CA 1
ATOM 981 C C . CYS A 1 132 ? -0.355 -4.885 0.988 1.00 94.00 132 CYS A C 1
ATOM 983 O O . CYS A 1 132 ? 0.366 -5.569 0.259 1.00 94.00 132 CYS A O 1
ATOM 985 N N . PRO A 1 133 ? -0.110 -3.570 1.150 1.00 92.69 133 PRO A N 1
ATOM 986 C CA . PRO A 1 133 ? 0.878 -2.858 0.343 1.00 92.69 133 PRO A CA 1
ATOM 987 C C . PRO A 1 133 ? 2.313 -2.926 0.893 1.00 92.69 133 PRO A C 1
ATOM 989 O O . PRO A 1 133 ? 3.209 -2.312 0.312 1.00 92.69 133 PRO A O 1
ATOM 992 N N . CYS A 1 134 ? 2.569 -3.685 1.968 1.00 93.19 134 CYS A N 1
ATOM 993 C CA . CYS A 1 134 ? 3.894 -3.757 2.602 1.00 93.19 134 CYS A CA 1
ATOM 994 C C . CYS A 1 134 ? 4.993 -4.350 1.703 1.00 93.19 134 CYS A C 1
ATOM 996 O O . CYS A 1 134 ? 6.177 -4.192 1.990 1.00 93.19 134 CYS A O 1
ATOM 998 N N . GLY A 1 135 ? 4.626 -5.064 0.633 1.00 87.38 135 GLY A N 1
ATOM 999 C CA . GLY A 1 135 ? 5.570 -5.688 -0.301 1.00 87.38 135 GLY A CA 1
ATOM 1000 C C . GLY A 1 135 ? 6.262 -6.954 0.219 1.00 87.38 135 GLY A C 1
ATOM 1001 O O . GLY A 1 135 ? 7.036 -7.554 -0.523 1.00 87.38 135 GLY A O 1
ATOM 1002 N N . ALA A 1 136 ? 5.983 -7.365 1.459 1.00 89.81 136 ALA A N 1
ATOM 1003 C CA . ALA A 1 136 ? 6.423 -8.634 2.043 1.00 89.81 136 ALA A CA 1
ATOM 1004 C C . ALA A 1 136 ? 5.283 -9.662 2.163 1.00 89.81 136 ALA A C 1
ATOM 1006 O O . ALA A 1 136 ? 5.539 -10.856 2.310 1.00 89.81 136 ALA A O 1
ATOM 1007 N N . CYS A 1 137 ? 4.029 -9.206 2.112 1.00 86.31 137 CYS A N 1
ATOM 1008 C CA . CYS A 1 137 ? 2.844 -10.046 2.215 1.00 86.31 137 CYS A CA 1
ATOM 1009 C C . CYS A 1 137 ? 2.082 -10.037 0.888 1.00 86.31 137 CYS A C 1
ATOM 1011 O O . CYS A 1 137 ? 1.670 -8.976 0.434 1.00 86.31 137 CYS A O 1
ATOM 1013 N N . ASP A 1 138 ? 1.807 -11.218 0.336 1.00 86.19 138 ASP A N 1
ATOM 1014 C CA . ASP A 1 138 ? 0.892 -11.406 -0.801 1.00 86.19 138 ASP A CA 1
ATOM 1015 C C . ASP A 1 138 ? -0.507 -11.817 -0.306 1.00 86.19 138 ASP A C 1
ATOM 1017 O O . ASP A 1 138 ? -1.117 -12.771 -0.784 1.00 86.19 138 ASP A O 1
ATOM 1021 N N . LEU A 1 139 ? -0.997 -11.123 0.724 1.00 91.94 139 LEU A N 1
ATOM 1022 C CA . LEU A 1 139 ? -2.296 -11.383 1.344 1.00 91.94 139 LEU A CA 1
ATOM 1023 C C . LEU A 1 139 ? -3.267 -10.241 1.048 1.00 91.94 139 LEU A C 1
ATOM 1025 O O . LEU A 1 139 ? -2.872 -9.074 0.939 1.00 91.94 139 LEU A O 1
ATOM 1029 N N . ILE A 1 140 ? -4.551 -10.582 0.969 1.00 93.81 140 ILE A N 1
ATOM 1030 C CA . ILE A 1 140 ? -5.632 -9.600 1.026 1.00 93.81 140 ILE A CA 1
ATOM 1031 C C . ILE A 1 140 ? -5.546 -8.893 2.386 1.00 93.81 140 ILE A C 1
ATOM 1033 O O . ILE A 1 140 ? -5.171 -9.481 3.407 1.00 93.81 140 ILE A O 1
ATOM 1037 N N . LEU A 1 141 ? -5.804 -7.588 2.386 1.00 94.50 141 LEU A N 1
ATOM 1038 C CA . LEU A 1 141 ? -5.596 -6.747 3.554 1.00 94.50 141 LEU A CA 1
ATOM 1039 C C . LEU A 1 141 ? -6.494 -7.183 4.722 1.00 94.50 141 LEU A C 1
ATOM 1041 O O . LEU A 1 141 ? -6.022 -7.145 5.855 1.00 94.50 141 LEU A O 1
ATOM 1045 N N . ALA A 1 142 ? -7.722 -7.653 4.472 1.00 94.19 142 ALA A N 1
ATOM 1046 C CA . ALA A 1 142 ? -8.627 -8.169 5.506 1.00 94.19 142 ALA A CA 1
ATOM 1047 C C . ALA A 1 142 ? -8.003 -9.317 6.327 1.00 94.19 142 ALA A C 1
ATOM 1049 O O . ALA A 1 142 ? -8.060 -9.290 7.556 1.00 94.19 142 ALA A O 1
ATOM 1050 N N . GLU A 1 143 ? -7.297 -10.248 5.691 1.00 92.75 143 GLU A N 1
ATOM 1051 C CA . GLU A 1 143 ? -6.665 -11.409 6.331 1.00 92.75 143 GLU A CA 1
ATOM 1052 C C . GLU A 1 143 ? -5.231 -11.126 6.811 1.00 92.75 143 GLU A C 1
ATOM 1054 O O . GLU A 1 143 ? -4.645 -11.905 7.570 1.00 92.75 143 GLU A O 1
ATOM 1059 N N . CYS A 1 144 ? -4.644 -10.004 6.393 1.00 92.94 144 CYS A N 1
ATOM 1060 C CA . CYS A 1 144 ? -3.287 -9.633 6.761 1.00 92.94 144 CYS A CA 1
ATOM 1061 C C . CYS A 1 144 ? -3.233 -8.915 8.123 1.00 92.94 144 CYS A C 1
ATOM 1063 O O . CYS A 1 144 ? -4.063 -8.064 8.442 1.00 92.94 144 CYS A O 1
ATOM 1065 N N . HIS A 1 145 ? -2.216 -9.240 8.924 1.00 93.94 145 HIS A N 1
ATOM 1066 C CA . HIS A 1 145 ? -2.006 -8.700 10.276 1.00 93.94 145 HIS A CA 1
ATOM 1067 C C . HIS A 1 145 ? -0.552 -8.271 10.516 1.00 93.94 145 HIS A C 1
ATOM 1069 O O . HIS A 1 145 ? -0.068 -8.293 11.643 1.00 93.94 145 HIS A O 1
ATOM 1075 N N . CYS A 1 146 ? 0.178 -7.932 9.451 1.00 94.25 146 CYS A N 1
ATOM 1076 C CA . CYS A 1 146 ? 1.578 -7.542 9.564 1.00 94.25 146 CYS A CA 1
ATOM 1077 C C . CYS A 1 146 ? 1.751 -6.125 10.134 1.00 94.25 146 CYS A C 1
ATOM 1079 O O . CYS A 1 146 ? 0.965 -5.220 9.839 1.00 94.25 146 CYS A O 1
ATOM 1081 N N . ASP A 1 147 ? 2.832 -5.953 10.894 1.00 95.12 147 ASP A N 1
ATOM 1082 C CA . ASP A 1 147 ? 3.312 -4.678 11.442 1.00 95.12 147 ASP A CA 1
ATOM 1083 C C . ASP A 1 147 ? 4.530 -4.157 10.655 1.00 95.12 147 ASP A C 1
ATOM 1085 O O . ASP A 1 147 ? 5.532 -3.707 11.204 1.00 95.12 147 ASP A O 1
ATOM 1089 N N . GLU A 1 148 ? 4.493 -4.320 9.332 1.00 94.50 148 GLU A N 1
ATOM 1090 C CA . GLU A 1 148 ? 5.523 -3.784 8.441 1.00 94.50 148 GLU A CA 1
ATOM 1091 C C . GLU A 1 148 ? 5.235 -2.311 8.104 1.00 94.50 148 GLU A C 1
ATOM 1093 O O . GLU A 1 148 ? 4.079 -1.884 8.175 1.00 94.50 148 GLU A O 1
ATOM 1098 N N . PRO A 1 149 ? 6.236 -1.518 7.676 1.00 93.00 149 PRO A N 1
ATOM 1099 C CA . PRO A 1 149 ? 6.001 -0.160 7.193 1.00 93.00 149 PRO A CA 1
ATOM 1100 C C . PRO A 1 149 ? 4.988 -0.159 6.044 1.00 93.00 149 PRO A C 1
ATOM 1102 O O . PRO A 1 149 ? 5.177 -0.870 5.052 1.00 93.00 149 PRO A O 1
ATOM 1105 N N . ARG A 1 150 ? 3.926 0.652 6.155 1.00 93.44 150 ARG A N 1
ATOM 1106 C CA . ARG A 1 150 ? 2.782 0.627 5.226 1.00 93.44 150 ARG A CA 1
ATOM 1107 C C . ARG A 1 150 ? 2.080 -0.740 5.167 1.00 93.44 150 ARG A C 1
ATOM 1109 O O . ARG A 1 150 ? 1.568 -1.133 4.121 1.00 93.44 150 ARG A O 1
ATOM 1116 N N . GLY A 1 151 ? 2.108 -1.490 6.265 1.00 93.75 151 GLY A N 1
ATOM 1117 C CA . GLY A 1 151 ? 1.523 -2.821 6.407 1.00 93.75 151 GLY A CA 1
ATOM 1118 C C . GLY A 1 151 ? 0.095 -2.822 6.933 1.00 93.75 151 GLY A C 1
ATOM 1119 O O . GLY A 1 151 ? -0.557 -1.786 7.059 1.00 93.75 151 GLY A O 1
ATOM 1120 N N . ALA A 1 152 ? -0.419 -4.017 7.213 1.00 95.25 152 ALA A N 1
ATOM 1121 C CA . ALA A 1 152 ? -1.846 -4.217 7.415 1.00 95.25 152 ALA A CA 1
ATOM 1122 C C . ALA A 1 152 ? -2.406 -3.479 8.632 1.00 95.25 152 ALA A C 1
ATOM 1124 O O . ALA A 1 152 ? -3.495 -2.914 8.548 1.00 95.25 152 ALA A O 1
ATOM 1125 N N . ILE A 1 153 ? -1.663 -3.444 9.741 1.00 95.00 153 ILE A N 1
ATOM 1126 C CA . ILE A 1 153 ? -2.089 -2.740 10.958 1.00 95.00 153 ILE A CA 1
ATOM 1127 C C . ILE A 1 153 ? -2.224 -1.236 10.696 1.00 95.00 153 ILE A C 1
ATOM 1129 O O . ILE A 1 153 ? -3.224 -0.631 11.088 1.00 95.00 153 ILE A O 1
ATOM 1133 N N . GLU A 1 154 ? -1.257 -0.643 9.994 1.00 95.94 154 GLU A N 1
ATOM 1134 C CA . GLU A 1 154 ? -1.262 0.778 9.638 1.00 95.94 154 GLU A CA 1
ATOM 1135 C C . GLU A 1 154 ? -2.473 1.116 8.757 1.00 95.94 154 GLU A C 1
ATOM 1137 O O . GLU A 1 154 ? -3.260 2.005 9.092 1.00 95.94 154 GLU A O 1
ATOM 1142 N N . VAL A 1 155 ? -2.678 0.354 7.676 1.00 96.00 155 VAL A N 1
ATOM 1143 C CA . VAL A 1 155 ? -3.767 0.616 6.724 1.00 96.00 155 VAL A CA 1
ATOM 1144 C C . VAL A 1 155 ? -5.139 0.375 7.365 1.00 96.00 155 VAL A C 1
ATOM 1146 O O . VAL A 1 155 ? -6.028 1.212 7.219 1.00 96.00 155 VAL A O 1
ATOM 1149 N N . LYS A 1 156 ? -5.329 -0.707 8.135 1.00 96.44 156 LYS A N 1
ATOM 1150 C CA . LYS A 1 156 ? -6.594 -0.962 8.858 1.00 96.44 156 LYS A CA 1
ATOM 1151 C C . LYS A 1 156 ? -6.898 0.128 9.887 1.00 96.44 156 LYS A C 1
ATOM 1153 O O . LYS A 1 156 ? -8.049 0.539 10.026 1.00 96.44 156 LYS A O 1
ATOM 1158 N N . SER A 1 157 ? -5.875 0.648 10.567 1.00 96.25 157 SER A N 1
ATOM 1159 C CA . SER A 1 157 ? -6.029 1.773 11.500 1.00 96.25 157 SER A CA 1
ATOM 1160 C C . SER A 1 157 ? -6.438 3.058 10.778 1.00 96.25 157 SER A C 1
ATOM 1162 O O . SER A 1 157 ? -7.292 3.800 11.266 1.00 96.25 157 SER A O 1
ATOM 1164 N N . TYR A 1 158 ? -5.883 3.302 9.589 1.00 97.19 158 TYR A N 1
ATOM 1165 C CA . TYR A 1 158 ? -6.282 4.425 8.747 1.00 97.19 158 TYR A CA 1
ATOM 1166 C C . TYR A 1 158 ? -7.733 4.295 8.255 1.00 97.19 158 TYR A C 1
ATOM 1168 O O . TYR A 1 158 ? -8.508 5.240 8.401 1.00 97.19 158 TYR A O 1
ATOM 1176 N N . ILE A 1 159 ? -8.141 3.114 7.775 1.00 96.69 159 ILE A N 1
ATOM 1177 C CA . ILE A 1 159 ? -9.538 2.829 7.400 1.00 96.69 159 ILE A CA 1
ATOM 1178 C C . ILE A 1 159 ? -10.468 3.066 8.598 1.00 96.69 159 ILE A C 1
ATOM 1180 O O . ILE A 1 159 ? -11.478 3.753 8.462 1.00 96.69 159 ILE A O 1
ATOM 1184 N N . SER A 1 160 ? -10.106 2.568 9.785 1.00 96.56 160 SER A N 1
ATOM 1185 C CA . SER A 1 160 ? -10.865 2.780 11.027 1.00 96.56 160 SER A CA 1
ATOM 1186 C C . SER A 1 160 ? -11.062 4.266 11.342 1.00 96.56 160 SER A C 1
ATOM 1188 O O . SER A 1 160 ? -12.173 4.699 11.658 1.00 96.56 160 SER A O 1
ATOM 1190 N N . LYS A 1 161 ? -10.016 5.082 11.159 1.00 97.19 161 LYS A N 1
ATOM 1191 C CA . LYS A 1 161 ? -10.108 6.538 11.309 1.00 97.19 161 LYS A CA 1
ATOM 1192 C C . LYS A 1 161 ? -11.113 7.145 10.325 1.00 97.19 161 LYS A C 1
ATOM 1194 O O . LYS A 1 161 ? -11.954 7.932 10.755 1.00 97.19 161 LYS A O 1
ATOM 1199 N N . LEU A 1 162 ? -11.066 6.766 9.048 1.00 96.94 162 LEU A N 1
ATOM 1200 C CA . LEU A 1 162 ? -11.983 7.292 8.031 1.00 96.94 162 LEU A CA 1
ATOM 1201 C C . LEU A 1 162 ? -13.444 6.884 8.286 1.00 96.94 162 LEU A C 1
ATOM 1203 O O . LEU A 1 162 ? -14.350 7.713 8.154 1.00 96.94 162 LEU A O 1
ATOM 1207 N N . VAL A 1 163 ? -13.666 5.644 8.734 1.00 95.75 163 VAL A N 1
ATOM 1208 C CA . VAL A 1 163 ? -14.983 5.161 9.181 1.00 95.75 163 VAL A CA 1
ATOM 1209 C C . VAL A 1 163 ? -15.487 6.002 10.358 1.00 95.75 163 VAL A C 1
ATOM 1211 O O . VAL A 1 163 ? -16.623 6.468 10.338 1.00 95.75 163 VAL A O 1
ATOM 1214 N N . SER A 1 164 ? -14.635 6.269 11.354 1.00 95.50 164 SER A N 1
ATOM 1215 C CA . SER A 1 164 ? -15.016 7.068 12.531 1.00 95.50 164 SER A CA 1
ATOM 1216 C C . SER A 1 164 ? -15.334 8.534 12.213 1.00 95.50 164 SER A C 1
ATOM 1218 O O . SER A 1 164 ? -16.105 9.163 12.932 1.00 95.50 164 SER A O 1
ATOM 1220 N N . SER A 1 165 ? -14.789 9.075 11.118 1.00 95.25 165 SER A N 1
ATOM 1221 C CA . SER A 1 165 ? -15.122 10.419 10.629 1.00 95.25 165 SER A CA 1
ATOM 1222 C C . SER A 1 165 ? -16.420 10.493 9.816 1.00 95.25 165 SER A C 1
ATOM 1224 O O . SER A 1 165 ? -16.802 11.585 9.407 1.00 95.25 165 SER A O 1
ATOM 1226 N N . GLY A 1 166 ? -17.107 9.367 9.591 1.00 94.12 166 GLY A N 1
ATOM 1227 C CA . GLY A 1 166 ? -18.411 9.338 8.923 1.00 94.12 166 GLY A CA 1
ATOM 1228 C C . GLY A 1 166 ? -18.363 9.478 7.399 1.00 94.12 166 GLY A C 1
ATOM 1229 O O . GLY A 1 166 ? -19.366 9.870 6.806 1.00 94.12 166 GLY A O 1
ATOM 1230 N N . LEU A 1 167 ? -17.224 9.179 6.759 1.00 94.06 167 LEU A N 1
ATOM 1231 C CA . LEU A 1 167 ? -17.133 9.155 5.294 1.00 94.06 167 LEU A CA 1
ATOM 1232 C C . LEU A 1 167 ? -17.956 7.997 4.715 1.00 94.06 167 LEU A C 1
ATOM 1234 O O . LEU A 1 167 ? -18.094 6.938 5.338 1.00 94.06 167 LEU A O 1
ATOM 1238 N N . SER A 1 168 ? -18.462 8.177 3.494 1.00 95.69 168 SER A N 1
ATOM 1239 C CA . SER A 1 168 ? -19.116 7.085 2.771 1.00 95.69 168 SER A CA 1
ATOM 1240 C C . SER A 1 168 ? -18.109 6.006 2.372 1.00 95.69 168 SER A C 1
ATOM 1242 O O . SER A 1 168 ? -16.918 6.259 2.185 1.00 95.69 168 SER A O 1
ATOM 1244 N N . ARG A 1 169 ? -18.592 4.777 2.205 1.00 94.56 169 ARG A N 1
ATOM 1245 C CA . ARG A 1 169 ? -17.774 3.618 1.828 1.00 94.56 169 ARG A CA 1
ATOM 1246 C C . ARG A 1 169 ? -16.951 3.873 0.562 1.00 94.56 169 ARG A C 1
ATOM 1248 O O . ARG A 1 169 ? -15.769 3.540 0.520 1.00 94.56 169 ARG A O 1
ATOM 1255 N N . GLU A 1 170 ? -17.556 4.485 -0.449 1.00 93.94 170 GLU A N 1
ATOM 1256 C CA . GLU A 1 170 ? -16.921 4.799 -1.730 1.00 93.94 170 GLU A CA 1
ATOM 1257 C C . GLU A 1 170 ? -15.816 5.852 -1.579 1.00 93.94 170 GLU A C 1
ATOM 1259 O O . GLU A 1 170 ? -14.754 5.723 -2.194 1.00 93.94 170 GLU A O 1
ATOM 1264 N N . GLU A 1 171 ? -16.036 6.867 -0.740 1.00 95.50 171 GLU A N 1
ATOM 1265 C CA . GLU A 1 171 ? -15.022 7.874 -0.417 1.00 95.50 171 GLU A CA 1
ATOM 1266 C C . GLU A 1 171 ? -13.856 7.254 0.348 1.00 95.50 171 GLU A C 1
ATOM 1268 O O . GLU A 1 171 ? -12.708 7.511 -0.007 1.00 95.50 171 GLU A O 1
ATOM 1273 N N . ILE A 1 172 ? -14.128 6.381 1.326 1.00 96.38 172 ILE A N 1
ATOM 1274 C CA . ILE A 1 172 ? -13.082 5.675 2.077 1.00 96.38 172 ILE A CA 1
ATOM 1275 C C . ILE A 1 172 ? -12.235 4.821 1.132 1.00 96.38 172 ILE A C 1
ATOM 1277 O O . ILE A 1 172 ? -11.010 4.900 1.172 1.00 96.38 172 ILE A O 1
ATOM 1281 N N . ILE A 1 173 ? -12.864 4.036 0.251 1.00 94.94 173 ILE A N 1
ATOM 1282 C CA . ILE A 1 173 ? -12.145 3.211 -0.732 1.00 94.94 173 ILE A CA 1
ATOM 1283 C C . ILE A 1 173 ? -11.254 4.092 -1.615 1.00 94.94 173 ILE A C 1
ATOM 1285 O O . ILE A 1 173 ? -10.086 3.768 -1.826 1.00 94.94 173 ILE A O 1
ATOM 1289 N N . LYS A 1 174 ? -11.777 5.216 -2.111 1.00 95.06 174 LYS A N 1
ATOM 1290 C CA . LYS A 1 174 ? -11.020 6.141 -2.962 1.00 95.06 174 LYS A CA 1
ATOM 1291 C C . LYS A 1 174 ? -9.853 6.794 -2.217 1.00 95.06 174 LYS A C 1
ATOM 1293 O O . LYS A 1 174 ? -8.777 6.948 -2.796 1.00 95.06 174 LYS A O 1
ATOM 1298 N N . GLU A 1 175 ? -10.053 7.170 -0.960 1.00 95.75 175 GLU A N 1
ATOM 1299 C CA . GLU A 1 175 ? -9.025 7.783 -0.118 1.00 95.75 175 GLU A CA 1
ATOM 1300 C C . GLU A 1 175 ? -7.899 6.781 0.176 1.00 95.75 175 GLU A C 1
ATOM 1302 O O . GLU A 1 175 ? -6.726 7.068 -0.057 1.00 95.75 175 GLU A O 1
ATOM 1307 N N . VAL A 1 176 ? -8.253 5.553 0.570 1.00 95.44 176 VAL A N 1
ATOM 1308 C CA . VAL A 1 176 ? -7.297 4.462 0.821 1.00 95.44 176 VAL A CA 1
ATOM 1309 C C . VAL A 1 176 ? -6.544 4.083 -0.457 1.00 95.44 176 VAL A C 1
ATOM 1311 O O . VAL A 1 176 ? -5.330 3.893 -0.415 1.00 95.44 176 VAL A O 1
ATOM 1314 N N . GLU A 1 177 ? -7.219 4.027 -1.609 1.00 94.12 177 GLU A N 1
ATOM 1315 C CA . GLU A 1 177 ? -6.572 3.799 -2.908 1.00 94.12 177 GLU A CA 1
ATOM 1316 C C . GLU A 1 177 ? -5.607 4.938 -3.274 1.00 94.12 177 GLU A C 1
ATOM 1318 O O . GLU A 1 177 ? -4.544 4.689 -3.844 1.00 94.12 177 GLU A O 1
ATOM 1323 N N . THR A 1 178 ? -5.947 6.181 -2.933 1.00 94.31 178 THR A N 1
ATOM 1324 C CA . THR A 1 178 ? -5.099 7.352 -3.199 1.00 94.31 178 THR A CA 1
ATOM 1325 C C . THR A 1 178 ? -3.846 7.346 -2.323 1.00 94.31 178 THR A C 1
ATOM 1327 O O . THR A 1 178 ? -2.752 7.612 -2.827 1.00 94.31 178 THR A O 1
ATOM 1330 N N . GLU A 1 179 ? -3.990 6.999 -1.045 1.00 94.31 179 GLU A N 1
ATOM 1331 C CA . GLU A 1 179 ? -2.896 6.996 -0.071 1.00 94.31 179 GLU A CA 1
ATOM 1332 C C . GLU A 1 179 ? -2.003 5.748 -0.212 1.00 94.31 179 GLU A C 1
ATOM 1334 O O . GLU A 1 179 ? -0.778 5.857 -0.313 1.00 94.31 179 GLU A O 1
ATOM 1339 N N . TYR A 1 180 ? -2.601 4.552 -0.273 1.00 92.69 180 TYR A N 1
ATOM 1340 C CA . TYR A 1 180 ? -1.914 3.252 -0.195 1.00 92.69 180 TYR A CA 1
ATOM 1341 C C . TYR A 1 180 ? -1.894 2.449 -1.505 1.00 92.69 180 TYR A C 1
ATOM 1343 O O . TYR A 1 180 ? -1.022 1.591 -1.683 1.00 92.69 180 TYR A O 1
ATOM 1351 N N . GLY A 1 181 ? -2.775 2.756 -2.459 1.00 85.06 181 GLY A N 1
ATOM 1352 C CA . GLY A 1 181 ? -2.875 2.045 -3.736 1.00 85.06 181 GLY A CA 1
ATOM 1353 C C . GLY A 1 181 ? -3.419 0.616 -3.613 1.00 85.06 181 GLY A C 1
ATOM 1354 O O . GLY A 1 181 ? -4.031 0.244 -2.621 1.00 85.06 181 GLY A O 1
ATOM 1355 N N . HIS A 1 182 ? -3.174 -0.201 -4.645 1.00 75.19 182 HIS A N 1
ATOM 1356 C CA . HIS A 1 182 ? -3.369 -1.661 -4.614 1.00 75.19 182 HIS A CA 1
ATOM 1357 C C . HIS A 1 182 ? -4.807 -2.162 -4.354 1.00 75.19 182 HIS A C 1
ATOM 1359 O O . HIS A 1 182 ? -5.013 -3.172 -3.679 1.00 75.19 182 HIS A O 1
ATOM 1365 N N . ARG A 1 183 ? -5.803 -1.507 -4.962 1.00 83.00 183 ARG A N 1
ATOM 1366 C CA . ARG A 1 183 ? -7.178 -2.021 -5.017 1.00 83.00 183 ARG A CA 1
ATOM 1367 C C . ARG A 1 183 ? -7.252 -3.310 -5.846 1.00 83.00 183 ARG A C 1
ATOM 1369 O O . ARG A 1 183 ? -6.704 -3.382 -6.948 1.00 83.00 183 ARG A O 1
ATOM 1376 N N . ILE A 1 184 ? -7.952 -4.310 -5.325 1.00 85.31 184 ILE A N 1
ATOM 1377 C CA . ILE A 1 184 ? -8.320 -5.541 -6.020 1.00 85.31 184 ILE A CA 1
ATOM 1378 C C . ILE A 1 184 ? -9.405 -5.156 -7.027 1.00 85.31 184 ILE A C 1
ATOM 1380 O O . ILE A 1 184 ? -10.561 -4.927 -6.676 1.00 85.31 184 ILE A O 1
ATOM 1384 N N . THR A 1 185 ? -9.018 -4.981 -8.286 1.00 72.75 185 THR A N 1
ATOM 1385 C CA . THR A 1 185 ? -9.982 -4.821 -9.375 1.00 72.75 185 THR A CA 1
ATOM 1386 C C . THR A 1 185 ? -10.572 -6.190 -9.687 1.00 72.75 185 THR A C 1
ATOM 1388 O O . THR A 1 185 ? -9.820 -7.083 -10.080 1.00 72.75 185 THR A O 1
ATOM 1391 N N . GLY A 1 186 ? -11.881 -6.343 -9.480 1.00 51.25 186 GLY A N 1
ATOM 1392 C CA . GLY A 1 186 ? -12.652 -7.449 -10.055 1.00 51.25 186 GLY A CA 1
ATOM 1393 C C . GLY A 1 186 ? -12.734 -7.353 -11.571 1.00 51.25 186 GLY A C 1
ATOM 1394 O O . GLY A 1 186 ? -12.665 -6.212 -12.089 1.00 51.25 186 GLY A O 1
#

pLDDT: mean 76.93, std 17.54, range [39.69, 97.19]

Sequence (186 aa):
MKCKHCGTINSSKDRYCKNCGKPLSAKVTCPNWKKTLPPGSKFCSNCGTKIGKPVKAHESQSRKKRGVRTEVFVIAIVVVLLAGAAGYAIYSASGGFGSNRSSTLPSTAQNPSTPLPSFSPQVEEIAAYFFCPCGACDLILAECHCDEPRGAIEVKSYISKLVSSGLSREEIIKEVETEYGHRITG

Foldseek 3Di:
DAAPPPRDDDDPPDQADPPPRHGPFPQWQDPVPRDRDDTPDQADPPPRHGDDDPPPPPPPPDDPPDDDPPVVVVVVVVVCVVVVVVVVVVVVVDDDDDDDDDDDDDDDPDDPPPPDPDDPPLLLVLQQQFAFLLVPDRDRLSPFDDPHVSGNVVLSVVLSVCVVVVDDSVVSSVVSCVVRNGTDDD